Protein AF-D3DJU5-F1 (afdb_monomer_lite)

Sequence (213 aa):
MSQRVKVSITAVKDLEKLVEFLEKNGANIAEFFRAMNAGKPFVFHLDTSYYSQHKQELEKLCEYQEEKAEAQSSYGLTAIMLTDALIVLLISSYFVDGLELKNVLSDLFSSSALVWSLTAIAKILLSLLIYLGFFELLHTTPVGYLFGIRFWTEGNLKVLLAFMLLPIAGIILAGSPLGKPFKVFGIFLFIFFLVASLSGVLINHYRVRLEKV

Organism: Hydrogenobacter thermophilus (strain DSM 6534 / IAM 12695 / TK-6) (NCBI:txid608538)

Foldseek 3Di:
DWQKKKKWFQWFDADVVVLVVCVVQVHDVVQVVVCVVVSHTDIDIDTPVVCVVCVVVVVNGTDIDIDRPPPPQLVVQLVLLVVLLVVLLVVLLCVLVVVVQLVVVVVVDVDPQVSLVVSLVSSLVSSLVQQCCCCVPPQPTPSCVVQQKHKDWPADVVVVSVLSSLLSCLVSQLPHPPDDVSNVVSVVSNVVSSVCSNVCVCCPVRVTDIDRD

Radius of gyration: 23.51 Å; chains: 1; bounding box: 56×28×67 Å

Structure (mmCIF, N/CA/C/O backbone):
data_AF-D3DJU5-F1
#
_entry.id   AF-D3DJU5-F1
#
loop_
_atom_site.group_PDB
_atom_site.id
_atom_site.type_symbol
_atom_site.label_atom_id
_atom_site.label_alt_id
_atom_site.label_comp_id
_atom_site.label_asym_id
_atom_site.label_entity_id
_atom_site.label_seq_id
_atom_site.pdbx_PDB_ins_code
_atom_site.Cartn_x
_atom_site.Cartn_y
_atom_site.Cartn_z
_atom_site.occupancy
_atom_site.B_iso_or_equiv
_atom_site.auth_seq_id
_atom_site.auth_comp_id
_atom_site.auth_asym_id
_atom_site.auth_atom_id
_atom_site.pdbx_PDB_model_num
ATOM 1 N N . MET A 1 1 ? -6.718 14.773 17.420 1.00 36.69 1 MET A N 1
ATOM 2 C CA . MET A 1 1 ? -6.488 13.394 17.901 1.00 36.69 1 MET A CA 1
ATOM 3 C C . MET A 1 1 ? -7.808 12.884 18.429 1.00 36.69 1 MET A C 1
ATOM 5 O O . MET A 1 1 ? -8.372 13.560 19.275 1.00 36.69 1 MET A O 1
ATOM 9 N N . SER A 1 2 ? -8.312 11.757 17.940 1.00 40.66 2 SER A N 1
ATOM 10 C CA . SER A 1 2 ? -9.401 11.076 18.631 1.00 40.66 2 SER A CA 1
ATOM 11 C C . SER A 1 2 ? -9.115 9.585 18.633 1.00 40.66 2 SER A C 1
ATOM 13 O O . SER A 1 2 ? -9.328 8.896 17.639 1.00 40.66 2 SER A O 1
ATOM 15 N N . GLN A 1 3 ? -8.538 9.109 19.736 1.00 60.78 3 GLN A N 1
ATOM 16 C CA . GLN A 1 3 ? -8.679 7.702 20.098 1.00 60.78 3 GLN A CA 1
ATOM 17 C C . GLN A 1 3 ? -10.178 7.450 20.301 1.00 60.78 3 GLN A C 1
ATOM 19 O O . GLN A 1 3 ? -10.901 8.377 20.656 1.00 60.78 3 GLN A O 1
ATOM 24 N N . ARG A 1 4 ? -10.671 6.245 20.023 1.00 66.62 4 ARG A N 1
ATOM 25 C CA . ARG A 1 4 ? -12.070 5.887 20.279 1.00 66.62 4 ARG A CA 1
ATOM 26 C C . ARG A 1 4 ? -12.126 4.767 21.301 1.00 66.62 4 ARG A C 1
ATOM 28 O O . ARG A 1 4 ? -11.256 3.902 21.331 1.00 66.62 4 ARG A O 1
ATOM 35 N N . VAL A 1 5 ? -13.134 4.798 22.154 1.00 77.06 5 VAL A N 1
ATOM 36 C CA . VAL A 1 5 ? -13.424 3.752 23.130 1.00 77.06 5 VAL A CA 1
ATOM 37 C C . VAL A 1 5 ? -14.595 2.950 22.592 1.00 77.06 5 VAL A C 1
ATOM 39 O O . VAL A 1 5 ? -15.621 3.521 22.215 1.00 77.06 5 VAL A O 1
ATOM 42 N N . LYS A 1 6 ? -14.421 1.631 22.515 1.00 82.00 6 LYS A N 1
ATOM 43 C CA . LYS A 1 6 ? -15.500 0.705 22.201 1.00 82.00 6 LYS A CA 1
ATOM 44 C C . LYS A 1 6 ? -16.274 0.472 23.492 1.00 82.00 6 LYS A C 1
ATOM 46 O O . LYS A 1 6 ? -15.720 0.004 24.485 1.00 82.00 6 LYS A O 1
ATOM 51 N N . VAL A 1 7 ? -17.548 0.829 23.476 1.00 84.81 7 VAL A N 1
ATOM 52 C CA . VAL A 1 7 ? -18.456 0.657 24.606 1.00 84.81 7 VAL A CA 1
ATOM 53 C C . VAL A 1 7 ? -19.456 -0.427 24.239 1.00 84.81 7 VAL A C 1
ATOM 55 O O . VAL A 1 7 ? -20.166 -0.308 23.241 1.00 84.81 7 VAL A O 1
ATOM 58 N N . SER A 1 8 ? -19.502 -1.482 25.048 1.00 87.75 8 SER A N 1
ATOM 59 C CA . SER A 1 8 ? -20.460 -2.579 24.904 1.00 87.75 8 SER A CA 1
ATOM 60 C C . SER A 1 8 ? -21.478 -2.511 26.036 1.00 87.75 8 SER A C 1
ATOM 62 O O . SER A 1 8 ? -21.137 -2.795 27.180 1.00 87.75 8 SER A O 1
ATOM 64 N N . ILE A 1 9 ? -22.713 -2.115 25.735 1.00 88.44 9 ILE A N 1
ATOM 65 C CA . ILE A 1 9 ? -23.805 -2.008 26.709 1.00 88.44 9 ILE A CA 1
ATOM 66 C C . ILE A 1 9 ? -24.322 -3.406 27.034 1.00 88.44 9 ILE A C 1
ATOM 68 O O . ILE A 1 9 ? -24.746 -4.129 26.133 1.00 88.44 9 ILE A O 1
ATOM 72 N N . THR A 1 10 ? -24.306 -3.775 28.314 1.00 83.94 10 THR A N 1
ATOM 73 C CA . THR A 1 10 ? -24.757 -5.084 28.810 1.00 83.94 10 THR A CA 1
ATOM 74 C C . THR A 1 10 ? -26.117 -5.015 29.492 1.00 83.94 10 THR A C 1
ATOM 76 O O . THR A 1 10 ? -26.888 -5.966 29.400 1.00 83.94 10 THR A O 1
ATOM 79 N N . ALA A 1 11 ? -26.437 -3.897 30.145 1.00 86.44 11 ALA A N 1
ATOM 80 C CA . ALA A 1 11 ? -27.739 -3.682 30.765 1.00 86.44 11 ALA A CA 1
ATOM 81 C C . ALA A 1 11 ? -28.133 -2.204 30.729 1.00 86.44 11 ALA A C 1
ATOM 83 O O . ALA A 1 11 ? -27.289 -1.315 30.830 1.00 86.44 11 ALA A O 1
ATOM 84 N N . VAL A 1 12 ? -29.431 -1.936 30.610 1.00 87.88 12 VAL A N 1
ATOM 85 C CA . VAL A 1 12 ? -29.987 -0.578 30.560 1.00 87.88 12 VAL A CA 1
ATOM 86 C C . VAL A 1 12 ? -30.593 -0.240 31.916 1.00 87.88 12 VAL A C 1
ATOM 88 O O . VAL A 1 12 ? -31.372 -1.027 32.449 1.00 87.88 12 VAL A O 1
ATOM 91 N N . LYS A 1 13 ? -30.246 0.929 32.466 1.00 89.06 13 LYS A N 1
ATOM 92 C CA . LYS A 1 13 ? -30.824 1.452 33.714 1.00 89.06 13 LYS A CA 1
ATOM 93 C C . LYS A 1 13 ? -31.893 2.506 33.427 1.00 89.06 13 LYS A C 1
ATOM 95 O O . LYS A 1 13 ? -32.958 2.467 34.030 1.00 89.06 13 LYS A O 1
ATOM 100 N N . ASP A 1 14 ? -31.615 3.414 32.490 1.00 89.06 14 ASP A N 1
ATOM 101 C CA . ASP A 1 14 ? -32.525 4.483 32.058 1.00 89.06 14 ASP A CA 1
ATOM 102 C C . ASP A 1 14 ? -32.590 4.503 30.522 1.00 89.06 14 ASP A C 1
ATOM 104 O O . ASP A 1 14 ? -31.651 4.937 29.855 1.00 89.06 14 ASP A O 1
ATOM 108 N N . LEU A 1 15 ? -33.677 3.962 29.961 1.00 86.75 15 LEU A N 1
ATOM 109 C CA . LEU A 1 15 ? -33.818 3.739 28.519 1.00 86.75 15 LEU A CA 1
ATOM 110 C C . LEU A 1 15 ? -33.980 5.044 27.732 1.00 86.75 15 LEU A C 1
ATOM 112 O O . LEU A 1 15 ? -33.334 5.205 26.701 1.00 86.75 15 LEU A O 1
ATOM 116 N N . GLU A 1 16 ? -34.824 5.964 28.202 1.00 87.94 16 GLU A N 1
ATOM 117 C CA . GLU A 1 16 ? -35.148 7.199 27.474 1.00 87.94 16 GLU A CA 1
ATOM 118 C C . GLU A 1 16 ? -33.904 8.072 27.307 1.00 87.94 16 GLU A C 1
ATOM 120 O O . GLU A 1 16 ? -33.532 8.434 26.190 1.00 87.94 16 GLU A O 1
ATOM 125 N N . LYS A 1 17 ? -33.184 8.321 28.406 1.00 88.25 17 LYS A N 1
ATOM 126 C CA . LYS A 1 17 ? -31.964 9.136 28.364 1.00 88.25 17 LYS A CA 1
ATOM 127 C C . LYS A 1 17 ? -30.812 8.444 27.648 1.00 88.25 17 LYS A C 1
ATOM 129 O O . LYS A 1 17 ? -29.985 9.117 27.036 1.00 88.25 17 LYS A O 1
ATOM 134 N N . LEU A 1 18 ? -30.744 7.112 27.701 1.00 88.88 18 LEU A N 1
ATOM 135 C CA . LEU A 1 18 ? -29.743 6.364 26.949 1.00 88.88 18 LEU A CA 1
ATOM 136 C C . LEU A 1 18 ? -29.978 6.480 25.441 1.00 88.88 18 LEU A C 1
ATOM 138 O O . LEU A 1 18 ? -29.018 6.677 24.704 1.00 88.88 18 LEU A O 1
ATOM 142 N N . VAL A 1 19 ? -31.228 6.403 24.978 1.00 88.88 19 VA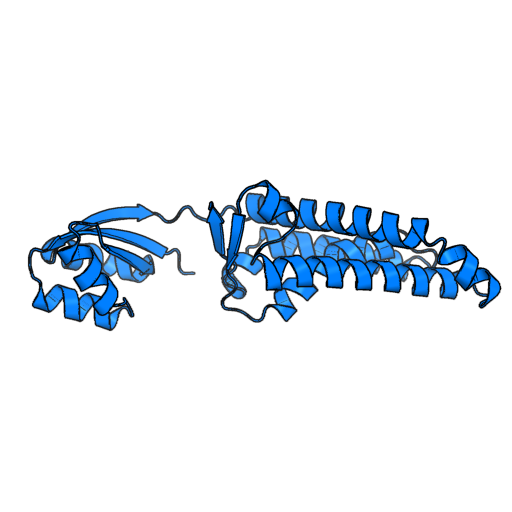L A N 1
ATOM 143 C CA . VAL A 1 19 ? -31.556 6.592 23.557 1.00 88.88 19 VAL A CA 1
ATOM 144 C C . VAL A 1 19 ? -31.193 8.006 23.107 1.00 88.88 19 VAL A C 1
ATOM 146 O O . VAL A 1 19 ? -30.506 8.146 22.098 1.00 88.88 19 VAL A O 1
ATOM 149 N N . GLU A 1 20 ? -31.531 9.038 23.887 1.00 88.12 20 GLU A N 1
ATOM 150 C CA . GLU A 1 20 ? -31.118 10.416 23.581 1.00 88.12 20 GLU A CA 1
ATOM 151 C C . GLU A 1 20 ? -29.591 10.571 23.508 1.00 88.12 20 GLU A C 1
ATOM 153 O O . GLU A 1 20 ? -29.063 11.251 22.623 1.00 88.12 20 GLU A O 1
ATOM 158 N N . PHE A 1 21 ? -28.865 9.943 24.437 1.00 87.25 21 PHE A N 1
ATOM 159 C CA . PHE A 1 21 ? -27.405 9.948 24.442 1.00 87.25 21 PHE A CA 1
ATOM 160 C C . PHE A 1 21 ? -26.835 9.245 23.201 1.00 87.25 21 PHE A C 1
ATOM 162 O O . PHE A 1 21 ? -25.908 9.755 22.569 1.00 87.25 21 PHE A O 1
ATOM 169 N N . LEU A 1 22 ? -27.391 8.092 22.826 1.00 86.62 22 LEU A N 1
ATOM 170 C CA . LEU A 1 22 ? -26.971 7.319 21.659 1.00 86.62 22 LEU A CA 1
ATOM 171 C C . LEU A 1 22 ? -27.256 8.066 20.345 1.00 86.62 22 LEU A C 1
ATOM 173 O O . LEU A 1 22 ? -26.381 8.110 19.479 1.00 86.62 22 LEU A O 1
ATOM 177 N N . GLU A 1 23 ? -28.416 8.715 20.215 1.00 83.94 23 GLU A N 1
ATOM 178 C CA . GLU A 1 23 ? -28.773 9.518 19.037 1.00 83.94 23 GLU A CA 1
ATOM 179 C C . GLU A 1 23 ? -27.834 10.710 18.857 1.00 83.94 23 GLU A C 1
ATOM 181 O O . GLU A 1 23 ? -27.306 10.925 17.763 1.00 83.94 23 GLU A O 1
ATOM 186 N N . LYS A 1 24 ? -27.552 11.448 19.940 1.00 82.81 24 LYS A N 1
ATOM 187 C CA . LYS A 1 24 ? -26.615 12.586 19.919 1.00 82.81 24 LYS A CA 1
ATOM 188 C C . LYS A 1 24 ? -25.209 12.188 19.471 1.00 82.81 24 LYS A C 1
ATOM 190 O O . LYS A 1 24 ? -24.498 13.010 18.900 1.00 82.81 24 LYS A O 1
ATOM 195 N N . ASN A 1 25 ? -24.822 10.937 19.710 1.00 77.56 25 ASN A N 1
ATOM 196 C CA . ASN A 1 25 ? -23.513 10.393 19.359 1.00 77.56 25 ASN A CA 1
ATOM 197 C C . ASN A 1 25 ? -23.510 9.594 18.043 1.00 77.56 25 ASN A C 1
ATOM 199 O O . ASN A 1 25 ? -22.520 8.934 17.727 1.00 77.56 25 ASN A O 1
ATOM 203 N N . GLY A 1 26 ? -24.590 9.664 17.257 1.00 72.94 26 GLY A N 1
ATOM 204 C CA . GLY A 1 26 ? -24.675 9.038 15.936 1.00 72.94 26 GLY A CA 1
ATOM 205 C C . GLY A 1 26 ? -24.711 7.508 15.966 1.00 72.94 26 GLY A C 1
ATOM 206 O O . GLY A 1 26 ? -24.353 6.870 14.975 1.00 72.94 26 GLY A O 1
ATOM 207 N N . ALA A 1 27 ? -25.106 6.905 17.090 1.00 81.19 27 ALA A N 1
ATOM 208 C CA . ALA A 1 27 ? -25.281 5.464 17.189 1.00 81.19 27 ALA A CA 1
ATOM 209 C C . ALA A 1 27 ? -26.588 5.018 16.509 1.00 81.19 27 ALA A C 1
ATOM 211 O O . ALA A 1 27 ? -27.592 5.729 16.502 1.00 81.19 27 ALA A O 1
ATOM 212 N N . ASN A 1 28 ? -26.589 3.812 15.937 1.00 82.12 28 ASN A N 1
ATOM 213 C CA . ASN A 1 28 ? -27.759 3.264 15.256 1.00 82.12 28 ASN A CA 1
ATOM 214 C C . ASN A 1 28 ? -28.790 2.731 16.266 1.00 82.12 28 ASN A C 1
ATOM 216 O O . ASN A 1 28 ? -28.662 1.620 16.782 1.00 82.12 28 ASN A O 1
ATOM 220 N N . ILE A 1 29 ? -29.843 3.508 16.517 1.00 87.44 29 ILE A N 1
ATOM 221 C CA . ILE A 1 29 ? -30.892 3.170 17.491 1.00 87.44 29 ILE A CA 1
ATOM 222 C C . ILE A 1 29 ? -31.680 1.916 17.104 1.00 87.44 29 ILE A C 1
ATOM 224 O O . ILE A 1 29 ? -32.028 1.104 17.963 1.00 87.44 29 ILE A O 1
ATOM 228 N N . ALA A 1 30 ? -31.928 1.706 15.809 1.00 82.62 30 ALA A N 1
ATOM 229 C CA . ALA A 1 30 ? -32.618 0.505 15.346 1.00 82.62 30 ALA A CA 1
ATOM 230 C C . ALA A 1 30 ? -31.801 -0.760 15.654 1.00 82.62 30 ALA A C 1
ATOM 232 O O . ALA A 1 30 ? -32.356 -1.804 15.999 1.00 82.62 30 ALA A O 1
ATOM 233 N N . GLU A 1 31 ? -30.477 -0.661 15.554 1.00 83.06 31 GLU A N 1
ATOM 234 C CA . GLU A 1 31 ? -29.554 -1.739 15.897 1.00 83.06 31 GLU A CA 1
ATOM 235 C C . GLU A 1 31 ? -29.456 -1.955 17.411 1.00 83.06 31 GLU A C 1
ATOM 237 O O . GLU A 1 31 ? -29.462 -3.103 17.853 1.00 83.06 31 GLU A O 1
ATOM 242 N N . PHE A 1 32 ? -29.487 -0.882 18.207 1.00 88.75 32 PHE A N 1
ATOM 243 C CA . PHE A 1 32 ? -29.583 -0.960 19.666 1.00 88.75 32 PHE A CA 1
ATOM 244 C C . PHE A 1 32 ? -30.813 -1.754 20.118 1.00 88.75 32 PHE A C 1
ATOM 246 O O . PHE A 1 32 ? -30.669 -2.754 20.823 1.00 88.75 32 PHE A O 1
ATOM 253 N N . PHE A 1 33 ? -32.015 -1.393 19.656 1.00 87.31 33 PHE A N 1
ATOM 254 C CA . PHE A 1 33 ? -33.231 -2.124 20.027 1.00 87.31 33 PHE A CA 1
ATOM 255 C C . PHE A 1 33 ? -33.206 -3.583 19.559 1.00 87.31 33 PHE A C 1
ATOM 257 O O . PHE A 1 33 ? -33.647 -4.474 20.287 1.00 87.31 33 PHE A O 1
ATOM 264 N N . ARG A 1 34 ? -32.653 -3.859 18.370 1.00 85.81 34 ARG A N 1
ATOM 265 C CA . ARG A 1 34 ? -32.469 -5.236 17.884 1.00 85.81 34 ARG A CA 1
ATOM 266 C C . ARG A 1 34 ? -31.524 -6.040 18.774 1.00 85.81 34 ARG A C 1
ATOM 268 O O . ARG A 1 34 ? -31.835 -7.189 19.077 1.00 85.81 34 ARG A O 1
ATOM 275 N N . ALA A 1 35 ? -30.399 -5.459 19.188 1.00 84.50 35 ALA A N 1
ATOM 276 C CA . ALA A 1 35 ? -29.426 -6.114 20.057 1.00 84.50 35 ALA A CA 1
ATOM 277 C C . ALA A 1 35 ? -30.028 -6.416 21.437 1.00 84.50 35 ALA A C 1
ATOM 279 O O . ALA A 1 35 ? -29.975 -7.563 21.883 1.00 84.50 35 ALA A O 1
ATOM 280 N N . MET A 1 36 ? -30.703 -5.433 22.040 1.00 85.19 36 MET A N 1
ATOM 281 C CA . MET A 1 36 ? -31.363 -5.584 23.340 1.00 85.19 36 MET A CA 1
ATOM 282 C C . MET A 1 36 ? -32.460 -6.656 23.315 1.00 85.19 36 MET A C 1
ATOM 284 O O . MET A 1 36 ? -32.484 -7.523 24.186 1.00 85.19 36 MET A O 1
ATOM 288 N N . ASN A 1 37 ? -33.317 -6.668 22.286 1.00 86.19 37 ASN A N 1
ATOM 289 C CA . ASN A 1 37 ? -34.359 -7.693 22.129 1.00 86.19 37 ASN A CA 1
ATOM 290 C C . ASN A 1 37 ? -33.783 -9.099 21.911 1.00 86.19 37 ASN A C 1
ATOM 292 O O . ASN A 1 37 ? -34.405 -10.090 22.284 1.00 86.19 37 ASN A O 1
ATOM 296 N N . ALA A 1 38 ? -32.598 -9.195 21.305 1.00 84.56 38 ALA A N 1
ATOM 297 C CA . ALA A 1 38 ? -31.893 -10.454 21.099 1.00 84.56 38 ALA A CA 1
ATOM 298 C C . ALA A 1 38 ? -31.067 -10.902 22.321 1.00 84.56 38 ALA A C 1
ATOM 300 O O . ALA A 1 38 ? -30.383 -11.923 22.234 1.00 84.56 38 ALA A O 1
ATOM 301 N N . GLY A 1 39 ? -31.078 -10.143 23.426 1.00 80.75 39 GLY A N 1
ATOM 302 C CA . GLY A 1 39 ? -30.245 -10.403 24.605 1.00 80.75 39 GLY A CA 1
ATOM 303 C C . GLY A 1 39 ? -28.742 -10.292 24.326 1.00 80.75 39 GLY A C 1
ATOM 304 O O . GLY A 1 39 ? -27.937 -10.904 25.024 1.00 80.75 39 GLY A O 1
ATOM 305 N N . LYS A 1 40 ? -28.356 -9.562 23.273 1.00 84.12 40 LYS A N 1
ATOM 306 C CA . LYS A 1 40 ? -26.961 -9.350 22.878 1.00 84.12 40 LYS A CA 1
ATOM 307 C C . LYS A 1 40 ? -26.496 -7.966 23.328 1.00 84.12 40 LYS A C 1
ATOM 309 O O . LYS A 1 40 ? -27.284 -7.022 23.274 1.00 84.12 40 LYS A O 1
ATOM 314 N N . PRO A 1 41 ? -25.218 -7.814 23.713 1.00 85.00 41 PRO A N 1
ATOM 315 C CA . PRO A 1 41 ? -24.680 -6.504 24.027 1.00 85.00 41 PRO A CA 1
ATOM 316 C C . PRO A 1 41 ? -24.682 -5.615 22.782 1.00 85.00 41 PRO A C 1
ATOM 318 O O . PRO A 1 41 ? -24.303 -6.050 21.691 1.00 85.00 41 PRO A O 1
ATOM 321 N N . PHE A 1 42 ? -25.099 -4.364 22.949 1.00 87.56 42 PHE A N 1
ATOM 322 C CA . PHE A 1 42 ? -25.010 -3.362 21.892 1.00 87.56 42 PHE A CA 1
ATOM 323 C C . PHE A 1 42 ? -23.639 -2.693 21.929 1.00 87.56 42 PHE A C 1
ATOM 325 O O . PHE A 1 42 ? -23.202 -2.237 22.983 1.00 87.56 42 PHE A O 1
ATOM 332 N N . VAL A 1 43 ? -22.969 -2.615 20.782 1.00 83.38 43 VAL A N 1
ATOM 333 C CA . VAL A 1 43 ? -21.605 -2.090 20.677 1.00 83.38 43 VAL A CA 1
ATOM 334 C C . VAL A 1 43 ? -21.614 -0.791 19.886 1.00 83.38 43 VAL A C 1
ATOM 336 O O . VAL A 1 43 ? -22.113 -0.743 18.765 1.00 83.38 43 VAL A O 1
ATOM 339 N N . PHE A 1 44 ? -21.000 0.251 20.438 1.00 83.62 44 PHE A N 1
ATOM 340 C CA . PHE A 1 44 ? -20.810 1.526 19.753 1.00 83.62 44 PHE A CA 1
ATOM 341 C C . PHE A 1 44 ? -19.457 2.150 20.109 1.00 83.62 44 PHE A C 1
ATOM 343 O O . PHE A 1 44 ? -18.761 1.702 21.022 1.00 83.62 44 PHE A O 1
ATOM 350 N N . HIS A 1 45 ? -19.049 3.162 19.343 1.00 80.31 45 HIS A N 1
ATOM 351 C CA . HIS A 1 45 ? -17.733 3.785 19.471 1.00 80.31 45 HIS A CA 1
ATOM 352 C C . HIS A 1 45 ? -17.882 5.258 19.836 1.00 80.31 45 HIS A C 1
ATOM 354 O O . HIS A 1 45 ? -18.543 6.004 19.119 1.00 80.31 45 HIS A O 1
ATOM 360 N N . LEU A 1 46 ? -17.219 5.678 20.912 1.00 80.00 46 LEU A N 1
ATOM 361 C CA . LEU A 1 46 ? -17.160 7.074 21.343 1.00 80.00 46 LEU A CA 1
ATOM 362 C C . LEU A 1 46 ? -15.746 7.619 21.193 1.00 80.00 46 LEU A C 1
ATOM 364 O O . LEU A 1 46 ? -14.776 6.916 21.457 1.00 80.00 46 LEU A O 1
ATOM 368 N N . ASP A 1 47 ? -15.619 8.886 20.819 1.00 75.88 47 ASP A N 1
ATOM 369 C CA . ASP A 1 47 ? -14.341 9.597 20.875 1.00 75.88 47 ASP A CA 1
ATOM 370 C C . ASP A 1 47 ? -13.830 9.665 22.327 1.00 75.88 47 ASP A C 1
ATOM 372 O O . ASP A 1 47 ? -14.592 9.940 23.247 1.00 75.88 47 ASP A O 1
ATOM 376 N N . THR A 1 48 ? -12.540 9.409 22.564 1.00 76.75 48 THR A N 1
ATOM 377 C CA . THR A 1 48 ? -11.952 9.257 23.908 1.00 76.75 48 THR A CA 1
ATOM 378 C C . THR A 1 48 ? -12.094 10.524 24.740 1.00 76.75 48 THR A C 1
ATOM 380 O O . THR A 1 48 ? -12.375 10.426 25.928 1.00 76.75 48 THR A O 1
ATOM 383 N N . SER A 1 49 ? -11.957 11.708 24.137 1.00 76.94 49 SER A N 1
ATOM 384 C CA . SER A 1 49 ? -12.179 12.981 24.836 1.00 76.94 49 SER A CA 1
ATOM 385 C C . SER A 1 49 ? -13.624 13.121 25.313 1.00 76.94 49 SER A C 1
ATOM 387 O O . SER A 1 49 ? -13.861 13.498 26.459 1.00 76.94 49 SER A O 1
ATOM 389 N N . TYR A 1 50 ? -14.579 12.766 24.454 1.00 79.62 50 TYR A N 1
ATOM 390 C CA . TYR A 1 50 ? -16.002 12.816 24.765 1.00 79.62 50 TYR A CA 1
ATOM 391 C C . TYR A 1 50 ? -16.385 11.757 25.804 1.00 79.62 50 TYR A C 1
ATOM 393 O O . TYR A 1 50 ? -17.056 12.067 26.788 1.00 79.62 50 TYR A O 1
ATOM 401 N N . TYR A 1 51 ? -15.881 10.533 25.638 1.00 82.56 51 TYR A N 1
ATOM 402 C CA . TYR A 1 51 ? -16.042 9.440 26.586 1.00 82.56 51 TYR A CA 1
ATOM 403 C C . TYR A 1 51 ? -15.514 9.816 27.972 1.00 82.56 51 TYR A C 1
ATOM 405 O O . TYR A 1 51 ? -16.231 9.672 28.953 1.00 82.56 51 TYR A O 1
ATOM 413 N N . SER A 1 52 ? -14.300 10.365 28.073 1.00 81.12 52 SER A N 1
ATOM 414 C CA . SER A 1 52 ? -13.736 10.783 29.361 1.00 81.12 52 SER A CA 1
ATOM 415 C C . SER A 1 52 ? -14.566 11.863 30.059 1.00 81.12 52 SER A C 1
ATOM 417 O O . SER A 1 52 ? -14.628 11.865 31.284 1.00 81.12 52 SER A O 1
ATOM 419 N N . GLN A 1 53 ? -15.220 12.752 29.305 1.00 83.44 53 GLN A N 1
ATOM 420 C CA . GLN A 1 53 ? -16.095 13.789 29.861 1.00 83.44 53 GLN A CA 1
ATOM 421 C C . GLN A 1 53 ? -17.454 13.241 30.321 1.00 83.44 53 GLN A C 1
ATOM 423 O O . GLN A 1 53 ? -17.968 13.684 31.343 1.00 83.44 53 GLN A O 1
ATOM 428 N N . HIS A 1 54 ? -18.012 12.261 29.605 1.00 85.12 54 HIS A N 1
ATOM 429 C CA . HIS A 1 54 ? -19.377 11.765 29.829 1.00 85.12 54 HIS A CA 1
ATOM 430 C C . HIS A 1 54 ? -19.423 10.361 30.454 1.00 85.12 54 HIS A C 1
ATOM 432 O O . HIS A 1 54 ? -20.499 9.789 30.611 1.00 85.12 54 HIS A O 1
ATOM 438 N N . LYS A 1 55 ? -18.278 9.798 30.869 1.00 84.69 55 LYS A N 1
ATOM 439 C CA . LYS A 1 55 ? -18.183 8.459 31.479 1.00 84.69 55 LYS A CA 1
ATOM 440 C C . LYS A 1 55 ? -19.134 8.293 32.667 1.00 84.69 55 LYS A C 1
ATOM 442 O O . LYS A 1 55 ? -19.867 7.313 32.741 1.00 84.69 55 LYS A O 1
ATOM 447 N N . GLN A 1 56 ? -19.158 9.278 33.564 1.00 85.56 56 GLN A N 1
ATOM 448 C CA . GLN A 1 56 ? -20.025 9.254 34.748 1.00 85.56 56 GLN A CA 1
ATOM 449 C C . GLN A 1 56 ? -21.513 9.357 34.405 1.00 85.56 56 GLN A C 1
ATOM 451 O O . GLN A 1 56 ? -22.354 8.859 35.150 1.00 85.56 56 GLN A O 1
ATOM 456 N N . GLU A 1 57 ? -21.858 10.037 33.313 1.00 86.06 57 GLU A N 1
ATOM 457 C CA . GLU A 1 57 ? -23.233 10.079 32.823 1.00 86.06 57 GLU A CA 1
ATOM 458 C C . GLU A 1 57 ? -23.621 8.705 32.276 1.00 86.06 57 GLU A C 1
ATOM 460 O O . GLU A 1 57 ? -24.624 8.136 32.697 1.00 86.06 57 GLU A O 1
ATOM 465 N N . LEU A 1 58 ? -22.760 8.104 31.455 1.00 85.38 58 LEU A N 1
ATOM 466 C CA . LEU A 1 58 ? -22.975 6.782 30.876 1.00 85.38 58 LEU A CA 1
ATOM 467 C C . LEU A 1 58 ? -23.125 5.671 31.935 1.00 85.38 58 LEU A C 1
ATOM 469 O O . LEU A 1 58 ? -23.989 4.808 31.800 1.00 85.38 58 LEU A O 1
ATOM 473 N N . GLU A 1 59 ? -22.358 5.722 33.031 1.00 87.75 59 GLU A N 1
ATOM 474 C CA . GLU A 1 59 ? -22.469 4.792 34.176 1.00 87.75 59 GLU A CA 1
ATOM 475 C C . GLU A 1 59 ? -23.825 4.863 34.899 1.00 87.75 59 GLU A C 1
ATOM 477 O O . GLU A 1 59 ? -24.287 3.868 35.478 1.00 87.75 59 GLU A O 1
ATOM 482 N N . LYS A 1 60 ? -24.481 6.031 34.866 1.00 88.56 60 LYS A N 1
ATOM 483 C CA . LYS A 1 60 ? -25.829 6.219 35.422 1.00 88.56 60 LYS A CA 1
ATOM 484 C C . LYS A 1 60 ? -26.904 5.661 34.494 1.00 88.56 60 LYS A C 1
ATOM 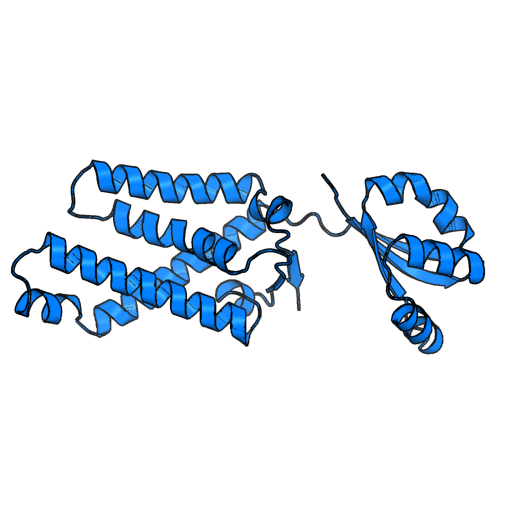486 O O . LYS A 1 60 ? -27.927 5.193 34.984 1.00 88.56 60 LYS A O 1
ATOM 491 N N . LEU A 1 61 ? -26.666 5.691 33.184 1.00 88.94 61 LEU A N 1
ATOM 492 C CA . LEU A 1 61 ? -27.631 5.283 32.161 1.00 88.94 61 LEU A CA 1
ATOM 493 C C . LEU A 1 61 ? -27.609 3.775 31.880 1.00 88.94 61 LEU A C 1
ATOM 495 O O . LEU A 1 61 ? -28.653 3.184 31.593 1.00 88.94 61 LEU A O 1
ATOM 499 N N . CYS A 1 62 ? -26.444 3.133 31.982 1.00 89.19 62 CYS A N 1
ATOM 500 C CA . CYS A 1 62 ? -26.282 1.720 31.650 1.00 89.19 62 CYS A CA 1
ATOM 501 C C . CYS A 1 62 ? -25.146 1.029 32.416 1.00 89.19 62 CYS A C 1
ATOM 503 O O . CYS A 1 62 ? -24.266 1.668 32.993 1.00 89.19 62 CYS A O 1
ATOM 505 N N . GLU A 1 63 ? -25.164 -0.302 32.401 1.00 87.06 63 GLU A N 1
ATOM 506 C CA . GLU A 1 63 ? -23.981 -1.129 32.632 1.00 87.06 63 GLU A CA 1
ATOM 507 C C . GLU A 1 63 ? -23.315 -1.418 31.291 1.00 87.06 63 GLU A C 1
ATOM 509 O O . GLU A 1 63 ? -23.989 -1.731 30.303 1.00 87.06 63 GLU A O 1
ATOM 514 N N . TYR A 1 64 ? -21.994 -1.292 31.252 1.00 87.81 64 TYR A N 1
ATOM 515 C CA . TYR A 1 64 ? -21.232 -1.460 30.029 1.00 87.81 64 TYR A CA 1
ATOM 516 C C . TYR A 1 64 ? -19.835 -2.013 30.308 1.00 87.81 64 TYR A C 1
ATOM 518 O O . TYR A 1 64 ? -19.295 -1.880 31.406 1.00 87.81 64 TYR A O 1
ATOM 526 N N . GLN A 1 65 ? -19.238 -2.606 29.278 1.00 82.44 65 GLN A N 1
ATOM 527 C CA . GLN A 1 65 ? -17.820 -2.939 29.227 1.00 82.44 65 GLN A CA 1
ATOM 528 C C . GLN A 1 65 ? -17.104 -1.951 28.306 1.00 82.44 65 GLN A C 1
ATOM 530 O O . GLN A 1 65 ? -17.517 -1.743 27.161 1.00 82.44 65 GLN A O 1
ATOM 535 N N . GLU A 1 66 ? -16.041 -1.327 28.820 1.00 80.62 66 GLU A N 1
ATOM 536 C CA . GLU A 1 66 ? -15.126 -0.513 28.022 1.00 80.62 66 GLU A CA 1
ATOM 537 C C . GLU A 1 66 ? -13.991 -1.393 27.492 1.00 80.62 66 GLU A C 1
ATOM 539 O O . GLU A 1 66 ? -13.199 -1.947 28.251 1.00 80.62 66 GLU A O 1
ATOM 544 N N . GLU A 1 67 ? -13.881 -1.492 26.173 1.00 68.56 67 GLU A N 1
ATOM 545 C CA . GLU A 1 67 ? -12.647 -1.909 25.524 1.00 68.56 67 GLU A CA 1
ATOM 546 C C . GLU A 1 67 ? -12.013 -0.639 24.964 1.00 68.56 67 GLU A C 1
ATOM 548 O O . GLU A 1 67 ? -12.578 0.043 24.102 1.00 68.56 67 GLU A O 1
ATOM 553 N N . LYS A 1 68 ? -10.822 -0.281 25.457 1.00 54.88 68 LYS A N 1
ATOM 554 C CA . LYS A 1 68 ? -9.996 0.674 24.715 1.00 54.88 68 LYS A CA 1
ATOM 555 C C . LYS A 1 68 ? -9.798 0.045 23.344 1.00 54.88 68 LYS A C 1
ATOM 557 O O . LYS A 1 68 ? -9.226 -1.041 23.281 1.00 54.88 68 LYS A O 1
ATOM 562 N N . ALA A 1 69 ? -10.301 0.683 22.282 1.00 52.09 69 ALA A N 1
ATOM 563 C CA . ALA A 1 69 ? -9.987 0.219 20.941 1.00 52.09 69 ALA A CA 1
ATOM 564 C C . ALA A 1 69 ? -8.463 0.146 20.882 1.00 52.09 69 ALA A C 1
ATOM 566 O O . ALA A 1 69 ? -7.800 1.136 21.217 1.00 52.09 69 ALA A O 1
ATOM 567 N N . GLU A 1 70 ? -7.917 -1.039 20.595 1.00 49.94 70 GLU A N 1
ATOM 568 C CA . GLU A 1 70 ? -6.473 -1.216 20.532 1.00 49.94 70 GLU A CA 1
ATOM 569 C C . GLU A 1 70 ? -5.935 -0.117 19.624 1.00 49.94 70 GLU A C 1
ATOM 571 O O . GLU A 1 70 ? -6.363 0.022 18.475 1.00 49.94 70 GLU A O 1
ATOM 576 N N . ALA A 1 71 ? -5.068 0.737 20.173 1.00 51.06 71 ALA A N 1
ATOM 577 C CA . ALA A 1 71 ? -4.421 1.758 19.378 1.00 51.06 71 ALA A CA 1
ATOM 578 C C . ALA A 1 71 ? -3.714 1.017 18.245 1.00 51.06 71 ALA A C 1
ATOM 580 O O . ALA A 1 71 ? -2.767 0.272 18.502 1.00 51.06 71 ALA A O 1
ATOM 581 N N . GLN A 1 72 ? -4.213 1.158 17.013 1.00 61.34 72 GLN A N 1
ATOM 582 C CA . GLN A 1 72 ? -3.612 0.471 15.881 1.00 61.34 72 GLN A CA 1
ATOM 583 C C . GLN A 1 72 ? -2.146 0.869 15.822 1.00 61.34 72 GLN A C 1
ATOM 585 O O . GLN A 1 72 ? -1.812 2.044 15.655 1.00 61.34 72 GLN A O 1
ATOM 590 N N . SER A 1 73 ? -1.271 -0.118 15.998 1.00 70.19 73 SER A N 1
ATOM 591 C CA . SER A 1 73 ? 0.164 0.106 15.950 1.00 70.19 73 SER A CA 1
ATOM 592 C C . SER A 1 73 ? 0.527 0.621 14.560 1.00 70.19 73 SER A C 1
ATOM 594 O O . SER A 1 73 ? 0.402 -0.109 13.572 1.00 70.19 73 SER A O 1
ATOM 596 N N . SER A 1 74 ? 0.991 1.872 14.474 1.00 73.75 74 SER A N 1
ATOM 597 C CA . SER A 1 74 ? 1.488 2.448 13.219 1.00 73.75 74 SER A CA 1
ATOM 598 C C . SER A 1 74 ? 2.626 1.608 12.641 1.00 73.75 74 SER A C 1
ATOM 600 O O . SER A 1 74 ? 2.719 1.457 11.425 1.00 73.75 74 SER A O 1
ATOM 602 N N . TYR A 1 75 ? 3.428 0.973 13.500 1.00 80.50 75 TYR A N 1
ATOM 603 C CA . TYR A 1 75 ? 4.460 0.015 13.107 1.00 80.50 75 TYR A CA 1
ATOM 604 C C . TYR A 1 75 ? 3.874 -1.244 12.465 1.00 80.50 75 TYR A C 1
ATOM 606 O O . TYR A 1 75 ? 4.361 -1.669 11.421 1.00 80.50 75 TYR A O 1
ATOM 614 N N . GLY A 1 76 ? 2.817 -1.817 13.051 1.00 80.38 76 GLY A N 1
ATOM 615 C CA . GLY A 1 76 ? 2.150 -3.005 12.510 1.00 80.38 76 GLY A CA 1
ATOM 616 C C . GLY A 1 76 ? 1.518 -2.740 11.143 1.00 80.38 76 GLY A C 1
ATOM 617 O O . GLY A 1 76 ? 1.740 -3.497 10.202 1.00 80.38 76 GLY A O 1
ATOM 618 N N . LEU A 1 77 ? 0.810 -1.616 11.003 1.00 80.50 77 LEU A N 1
ATOM 619 C CA . LEU A 1 77 ? 0.237 -1.194 9.722 1.00 80.50 77 LEU A CA 1
ATOM 620 C C . LEU A 1 77 ? 1.329 -0.912 8.679 1.00 80.50 77 LEU A C 1
ATOM 622 O O . LEU A 1 77 ? 1.218 -1.368 7.545 1.00 80.50 77 LEU A O 1
ATOM 626 N N . THR A 1 78 ? 2.407 -0.224 9.068 1.00 87.62 78 THR A N 1
ATOM 627 C CA . THR A 1 78 ? 3.549 0.027 8.173 1.00 87.62 78 THR A CA 1
ATOM 628 C C . THR A 1 78 ? 4.183 -1.281 7.706 1.00 87.62 78 THR A C 1
ATOM 630 O O . THR A 1 78 ? 4.477 -1.417 6.522 1.00 87.62 78 THR A O 1
ATOM 633 N N . ALA A 1 79 ? 4.370 -2.252 8.605 1.00 87.81 79 ALA A N 1
ATOM 634 C CA . ALA A 1 79 ? 4.915 -3.560 8.257 1.00 87.81 79 ALA A CA 1
ATOM 635 C C . ALA A 1 79 ? 4.021 -4.282 7.241 1.00 87.81 79 ALA A C 1
ATOM 637 O O . ALA A 1 79 ? 4.523 -4.707 6.206 1.00 87.81 79 ALA A O 1
ATOM 638 N N . ILE A 1 80 ? 2.705 -4.335 7.482 1.00 87.56 80 ILE A N 1
ATOM 639 C CA . ILE A 1 80 ? 1.736 -4.940 6.554 1.00 87.56 80 ILE A CA 1
ATOM 640 C C . ILE A 1 80 ? 1.813 -4.273 5.180 1.00 87.56 80 ILE A C 1
ATOM 642 O O . ILE A 1 80 ? 2.006 -4.960 4.181 1.00 87.56 80 ILE A O 1
ATOM 646 N N . MET A 1 81 ? 1.727 -2.942 5.127 1.00 89.62 81 MET A N 1
ATOM 647 C CA . MET A 1 81 ? 1.736 -2.204 3.862 1.00 89.62 81 MET A CA 1
ATOM 648 C C . MET A 1 81 ? 3.061 -2.339 3.104 1.00 89.62 81 MET A C 1
ATOM 650 O O . MET A 1 81 ? 3.074 -2.386 1.874 1.00 89.62 81 MET A O 1
ATOM 654 N N . LEU A 1 82 ? 4.188 -2.411 3.817 1.00 92.44 82 LEU A N 1
ATOM 655 C CA . LEU A 1 82 ? 5.492 -2.624 3.200 1.00 92.44 82 LEU A CA 1
ATOM 656 C C . LEU A 1 82 ? 5.612 -4.044 2.640 1.00 92.44 82 LEU A C 1
ATOM 658 O O . LEU A 1 82 ? 6.067 -4.220 1.510 1.00 92.44 82 LEU A O 1
ATOM 662 N N . THR A 1 83 ? 5.186 -5.053 3.403 1.00 93.44 83 THR A N 1
ATOM 663 C CA . THR A 1 83 ? 5.144 -6.441 2.930 1.00 93.44 83 THR A CA 1
ATOM 664 C C . THR A 1 83 ? 4.216 -6.571 1.723 1.00 93.44 83 THR A C 1
ATOM 666 O O . THR A 1 83 ? 4.588 -7.230 0.755 1.00 93.44 83 THR A O 1
ATOM 669 N N . ASP A 1 84 ? 3.071 -5.886 1.726 1.00 93.06 84 ASP A N 1
ATOM 670 C CA . ASP A 1 84 ? 2.164 -5.810 0.579 1.00 93.06 84 ASP A CA 1
ATOM 671 C C . ASP A 1 84 ? 2.862 -5.249 -0.649 1.00 93.06 84 ASP A C 1
ATOM 673 O O . ASP A 1 84 ? 2.865 -5.882 -1.701 1.00 93.06 84 ASP A O 1
ATOM 677 N N . ALA A 1 85 ? 3.509 -4.089 -0.513 1.00 95.06 85 ALA A N 1
ATOM 678 C CA . ALA A 1 85 ? 4.210 -3.456 -1.619 1.00 95.06 85 ALA A CA 1
ATOM 679 C C . ALA A 1 85 ? 5.283 -4.371 -2.219 1.00 95.06 85 ALA A C 1
ATOM 681 O O . ALA A 1 85 ? 5.413 -4.438 -3.442 1.00 95.06 85 ALA A O 1
ATOM 682 N N . LEU A 1 86 ? 6.018 -5.104 -1.379 1.00 95.31 86 LEU A N 1
ATOM 683 C CA . LEU A 1 86 ? 7.020 -6.070 -1.826 1.00 95.31 86 LEU A CA 1
ATOM 684 C C . LEU A 1 86 ? 6.386 -7.260 -2.552 1.00 95.31 86 LEU A C 1
ATOM 686 O O . LEU A 1 86 ? 6.836 -7.604 -3.642 1.00 95.31 86 LEU A O 1
ATOM 690 N N . ILE A 1 87 ? 5.335 -7.864 -1.994 1.00 95.69 87 ILE A N 1
ATOM 691 C CA . ILE A 1 87 ? 4.640 -8.995 -2.624 1.00 95.69 87 ILE A CA 1
ATOM 692 C C . ILE A 1 87 ? 4.027 -8.572 -3.958 1.00 95.69 87 ILE A C 1
ATOM 694 O O . ILE A 1 87 ? 4.222 -9.247 -4.966 1.00 95.69 87 ILE A O 1
ATOM 698 N N . VAL A 1 88 ? 3.342 -7.431 -3.996 1.00 96.62 88 VAL A N 1
ATOM 699 C CA . VAL A 1 88 ? 2.723 -6.916 -5.219 1.00 96.62 88 VAL A CA 1
ATOM 700 C C . VAL A 1 88 ? 3.779 -6.576 -6.269 1.00 96.62 88 VAL A C 1
ATOM 702 O O . VAL A 1 88 ? 3.579 -6.903 -7.435 1.00 96.62 88 VAL A O 1
ATOM 705 N N . LEU A 1 89 ? 4.918 -5.989 -5.885 1.00 96.94 89 LEU A N 1
ATOM 706 C CA . LEU A 1 89 ? 6.035 -5.746 -6.804 1.00 96.94 89 LEU A CA 1
ATOM 707 C C . LEU A 1 89 ? 6.633 -7.050 -7.354 1.00 96.94 89 LEU A C 1
ATOM 709 O O . LEU A 1 89 ? 6.989 -7.108 -8.532 1.00 96.94 89 LEU A O 1
ATOM 713 N N . LEU A 1 90 ? 6.765 -8.087 -6.523 1.00 96.56 90 LEU A N 1
ATOM 714 C CA . LEU A 1 90 ? 7.267 -9.394 -6.953 1.00 96.56 90 LEU A CA 1
ATOM 715 C C . LEU A 1 90 ? 6.310 -10.049 -7.947 1.00 96.56 90 LEU A C 1
ATOM 717 O O . LEU A 1 90 ? 6.750 -10.492 -9.005 1.00 96.56 90 LEU A O 1
ATOM 721 N N . ILE A 1 91 ? 5.011 -10.055 -7.642 1.00 96.19 91 ILE A N 1
ATOM 722 C CA . ILE A 1 91 ? 3.979 -10.590 -8.533 1.00 96.19 91 ILE A CA 1
ATOM 723 C C . ILE A 1 91 ? 3.972 -9.805 -9.846 1.00 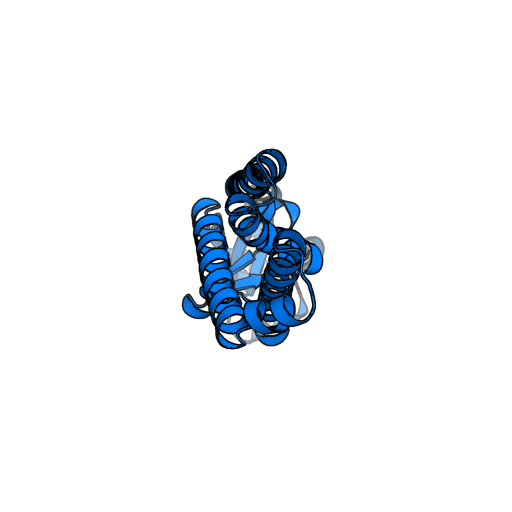96.19 91 ILE A C 1
ATOM 725 O O . ILE A 1 91 ? 4.035 -10.405 -10.918 1.00 96.19 91 ILE A O 1
ATOM 729 N N . SER A 1 92 ? 3.949 -8.470 -9.792 1.00 97.00 92 SER A N 1
ATOM 730 C CA . SER A 1 92 ? 3.898 -7.661 -11.009 1.00 97.00 92 SER A CA 1
ATOM 731 C C . SER A 1 92 ? 5.160 -7.801 -11.857 1.00 97.00 92 SER A C 1
ATOM 733 O O . SER A 1 92 ? 5.070 -7.864 -13.082 1.00 97.00 92 SER A O 1
ATOM 735 N N . SER A 1 93 ? 6.329 -7.935 -11.225 1.00 95.69 93 SER A N 1
ATOM 736 C CA . SER A 1 93 ? 7.578 -8.240 -11.926 1.00 95.69 93 SER A CA 1
ATOM 737 C C . SER A 1 93 ? 7.533 -9.616 -12.575 1.00 95.69 93 SER A C 1
ATOM 739 O O . SER A 1 93 ? 7.823 -9.711 -13.760 1.00 95.69 93 SER A O 1
ATOM 741 N N . TYR A 1 94 ? 7.102 -10.649 -11.848 1.00 96.50 94 TYR A N 1
ATOM 742 C CA . TYR A 1 94 ? 6.991 -12.010 -12.371 1.00 96.50 94 TYR A CA 1
ATOM 743 C C . TYR A 1 94 ? 6.112 -12.077 -13.624 1.00 96.50 94 TYR A C 1
ATOM 745 O O . TYR A 1 94 ? 6.513 -12.666 -14.622 1.00 96.50 94 TYR A O 1
ATOM 753 N N . PHE A 1 95 ? 4.949 -11.424 -13.611 1.00 96.00 95 PHE A N 1
ATOM 754 C CA . PHE A 1 95 ? 4.067 -11.375 -14.778 1.00 96.00 95 PHE A CA 1
ATOM 755 C C . PHE A 1 95 ? 4.679 -10.606 -15.951 1.00 96.00 95 PHE A C 1
ATOM 757 O O . PHE A 1 95 ? 4.659 -11.094 -17.076 1.00 96.00 95 PHE A O 1
ATOM 764 N N . VAL A 1 96 ? 5.224 -9.410 -15.713 1.00 95.38 96 VAL A N 1
ATOM 765 C CA . VAL A 1 96 ? 5.803 -8.589 -16.790 1.00 95.38 96 VAL A CA 1
ATOM 766 C C . VAL A 1 96 ? 7.028 -9.261 -17.409 1.00 95.38 96 VAL A C 1
ATOM 768 O O . VAL A 1 96 ? 7.190 -9.245 -18.629 1.00 95.38 96 VAL A O 1
ATOM 771 N N . ASP A 1 97 ? 7.875 -9.861 -16.576 1.00 92.62 97 ASP A N 1
ATOM 772 C CA . ASP A 1 97 ? 9.081 -10.549 -17.020 1.00 92.62 97 ASP A CA 1
ATOM 773 C C . ASP A 1 97 ? 8.720 -11.889 -17.696 1.00 92.62 97 ASP A C 1
ATOM 775 O O . ASP A 1 97 ? 9.320 -12.235 -18.709 1.00 92.62 97 ASP A O 1
ATOM 779 N N . GLY A 1 98 ? 7.686 -12.593 -17.215 1.00 92.94 98 GLY A N 1
ATOM 780 C CA . GLY A 1 98 ? 7.159 -13.822 -17.823 1.00 92.94 98 GLY A CA 1
ATOM 781 C C . GLY A 1 98 ? 6.454 -13.617 -19.169 1.00 92.94 98 GLY A C 1
ATOM 782 O O . GLY A 1 98 ? 6.431 -14.528 -19.988 1.00 92.94 98 GLY A O 1
ATOM 783 N N . LEU A 1 99 ? 5.928 -12.417 -19.434 1.00 93.06 99 LEU A N 1
ATOM 784 C CA . LEU A 1 99 ? 5.441 -12.014 -20.761 1.00 93.06 99 LEU A CA 1
ATOM 785 C C . LEU A 1 99 ? 6.575 -11.637 -21.725 1.00 93.06 99 LEU A C 1
ATOM 787 O O . LEU A 1 99 ? 6.302 -11.234 -22.854 1.00 93.06 99 LEU A O 1
ATOM 791 N N . GLU A 1 100 ? 7.830 -11.685 -21.267 1.00 93.81 100 GLU A N 1
ATOM 792 C CA . GLU A 1 100 ? 9.003 -11.222 -22.005 1.00 93.81 100 GLU A CA 1
ATOM 793 C C . GLU A 1 100 ? 8.828 -9.807 -22.578 1.00 93.81 100 GLU A C 1
ATOM 795 O O . GLU A 1 100 ? 9.360 -9.468 -23.637 1.00 93.81 100 GLU A O 1
ATOM 800 N N . LEU A 1 101 ? 8.096 -8.941 -21.863 1.00 92.50 101 LEU A N 1
ATOM 801 C CA . LEU A 1 101 ? 7.693 -7.630 -22.376 1.00 92.50 101 LEU A CA 1
ATOM 802 C C . LEU A 1 101 ? 8.901 -6.788 -22.806 1.00 92.50 101 LEU A C 1
ATOM 804 O O . LEU A 1 101 ? 8.838 -6.045 -23.780 1.00 92.50 101 LEU A O 1
ATOM 808 N N . LYS A 1 102 ? 10.029 -6.938 -22.107 1.00 92.31 102 LYS A N 1
ATOM 809 C CA . LYS A 1 102 ? 11.289 -6.287 -22.466 1.00 92.31 102 LYS A CA 1
ATOM 810 C C . LYS A 1 102 ? 11.767 -6.682 -23.867 1.00 92.31 102 LYS A C 1
ATOM 812 O O . LYS A 1 102 ? 12.233 -5.802 -24.584 1.00 92.31 102 LYS A O 1
ATOM 817 N N . ASN A 1 103 ? 11.675 -7.957 -24.245 1.00 93.25 103 ASN A N 1
ATOM 818 C CA . ASN A 1 103 ? 12.102 -8.445 -25.558 1.00 93.25 103 ASN A CA 1
ATOM 819 C C . ASN A 1 103 ? 11.197 -7.851 -26.640 1.00 93.25 103 ASN A C 1
ATOM 821 O O . ASN A 1 103 ? 11.685 -7.146 -27.518 1.00 93.25 103 ASN A O 1
ATOM 825 N N . VAL A 1 104 ? 9.878 -7.982 -26.462 1.00 94.19 104 VAL A N 1
ATOM 826 C CA . VAL A 1 104 ? 8.863 -7.408 -27.363 1.00 94.19 104 VAL A CA 1
ATOM 827 C C . VAL A 1 104 ? 9.069 -5.905 -27.572 1.00 94.19 104 VAL A C 1
ATOM 829 O O . VAL A 1 104 ? 9.025 -5.404 -28.691 1.00 94.19 104 VAL A O 1
ATOM 832 N N . LEU A 1 105 ? 9.317 -5.156 -26.495 1.00 94.69 105 LEU A N 1
ATOM 833 C CA . LEU A 1 105 ? 9.555 -3.718 -26.582 1.00 94.69 105 LEU A CA 1
ATOM 834 C C . LEU A 1 105 ? 10.913 -3.379 -27.204 1.00 94.69 105 LEU A C 1
ATOM 836 O O . LEU A 1 105 ? 11.020 -2.340 -27.848 1.00 94.69 105 LEU A O 1
ATOM 840 N N . SER A 1 106 ? 11.935 -4.215 -27.017 1.00 94.38 106 SER A N 1
ATOM 841 C CA . SER A 1 106 ? 13.261 -4.003 -27.616 1.00 94.38 106 SER A CA 1
ATOM 842 C C . SER A 1 106 ? 13.242 -4.194 -29.131 1.00 94.38 106 SER A C 1
ATOM 844 O O . SER A 1 106 ? 13.976 -3.500 -29.831 1.00 94.38 106 SER A O 1
ATOM 846 N N . ASP A 1 107 ? 12.366 -5.061 -29.640 1.00 94.25 107 ASP A N 1
ATOM 847 C CA . ASP A 1 107 ? 12.152 -5.232 -31.081 1.00 94.25 107 ASP A CA 1
ATOM 848 C C . ASP A 1 107 ? 11.459 -4.008 -31.710 1.00 94.25 107 ASP A C 1
ATOM 850 O O . ASP A 1 107 ? 11.691 -3.681 -32.873 1.00 94.25 107 ASP A O 1
ATOM 854 N N . LEU A 1 108 ? 10.629 -3.299 -30.934 1.00 94.69 108 LEU A N 1
ATOM 855 C CA . LEU A 1 108 ? 9.891 -2.110 -31.378 1.00 94.69 108 LEU A CA 1
ATOM 856 C C . LEU A 1 108 ? 10.653 -0.796 -31.158 1.00 94.69 108 LEU A C 1
ATOM 858 O O . LEU A 1 108 ? 10.454 0.170 -31.896 1.00 94.69 108 LEU A O 1
ATOM 862 N N . PHE A 1 109 ? 11.505 -0.733 -30.135 1.00 94.69 109 PHE A N 1
ATOM 863 C CA . PHE A 1 109 ? 12.174 0.490 -29.709 1.00 94.69 109 PHE A CA 1
ATOM 864 C C . PHE A 1 109 ? 13.669 0.271 -29.493 1.00 94.69 109 PHE A C 1
ATOM 866 O O . PHE A 1 109 ? 14.098 -0.501 -28.642 1.00 94.69 109 PHE A O 1
ATOM 873 N N . SER A 1 110 ? 14.483 1.080 -30.170 1.00 90.19 110 SER A N 1
ATOM 874 C CA . SER A 1 110 ? 15.948 1.030 -30.060 1.00 90.19 110 SER A CA 1
ATOM 875 C C . SER A 1 110 ? 16.487 1.647 -28.759 1.00 90.19 110 SER A C 1
ATOM 877 O O . SER A 1 110 ? 17.646 1.449 -28.399 1.00 90.19 110 SER A O 1
ATOM 879 N N . SER A 1 111 ? 15.671 2.440 -28.055 1.00 93.94 111 SER A N 1
ATOM 880 C CA . SER A 1 111 ? 16.080 3.142 -26.834 1.00 93.94 111 SER A CA 1
ATOM 881 C C . SER A 1 111 ? 15.888 2.263 -25.602 1.00 93.94 111 SER A C 1
ATOM 883 O O . SER A 1 111 ? 14.766 2.058 -25.137 1.00 93.94 111 SER A O 1
ATOM 885 N N . SER A 1 112 ? 16.995 1.817 -25.007 1.00 91.12 112 SER A N 1
ATOM 886 C CA . SER A 1 112 ? 16.989 1.029 -23.766 1.00 91.12 112 SER A CA 1
ATOM 887 C C . SER A 1 112 ? 16.322 1.760 -22.595 1.00 91.12 112 SER A C 1
ATOM 889 O O . SER A 1 112 ? 15.650 1.138 -21.773 1.00 91.12 112 SER A O 1
ATOM 891 N N . ALA A 1 113 ? 16.451 3.088 -22.540 1.00 92.88 113 ALA A N 1
ATOM 892 C CA . ALA A 1 113 ? 15.782 3.933 -21.555 1.00 92.88 113 ALA A CA 1
ATOM 893 C C . ALA A 1 113 ? 14.254 3.917 -21.723 1.00 92.88 113 ALA A C 1
ATOM 895 O O . ALA A 1 113 ? 13.517 3.858 -20.735 1.00 92.88 113 ALA A O 1
ATOM 896 N N . LEU A 1 114 ? 13.774 3.937 -22.969 1.00 93.94 114 LEU A N 1
ATOM 897 C CA . LEU A 1 114 ? 12.347 3.908 -23.282 1.00 93.94 114 LEU A CA 1
ATOM 898 C C . LEU A 1 114 ? 11.749 2.522 -23.019 1.00 93.94 114 LEU A C 1
ATOM 900 O O . LEU A 1 114 ? 10.721 2.427 -22.351 1.00 93.94 114 LEU A O 1
ATOM 904 N N . VAL A 1 115 ? 12.442 1.456 -23.433 1.00 95.88 115 VAL A N 1
ATOM 905 C CA . VAL A 1 115 ? 12.074 0.064 -23.122 1.00 95.88 115 VAL A CA 1
ATOM 906 C C . VAL A 1 115 ? 11.965 -0.141 -21.612 1.00 95.88 115 VAL A C 1
ATOM 908 O O . VAL A 1 115 ? 10.965 -0.673 -21.126 1.00 95.88 115 VAL A O 1
ATOM 911 N N . TRP A 1 116 ? 12.957 0.328 -20.847 1.00 95.06 116 TRP A N 1
ATOM 912 C CA . TRP A 1 116 ? 12.926 0.243 -19.388 1.00 95.06 116 TRP A CA 1
ATOM 913 C C . TRP A 1 116 ? 11.740 1.012 -18.797 1.00 95.06 116 TRP A C 1
ATOM 915 O O . TRP A 1 116 ? 11.038 0.477 -17.942 1.00 95.06 116 TRP A O 1
ATOM 925 N N . SER A 1 117 ? 11.480 2.231 -19.277 1.00 95.19 117 SER A N 1
ATOM 926 C CA . SER A 1 117 ? 10.386 3.074 -18.776 1.00 95.19 117 SER A CA 1
ATOM 927 C C . SER A 1 117 ? 9.015 2.448 -19.028 1.00 95.19 117 SER A C 1
ATOM 929 O O . SER A 1 117 ? 8.187 2.405 -18.123 1.00 95.19 117 SER A O 1
ATOM 931 N N . LEU A 1 118 ? 8.782 1.896 -20.221 1.00 96.25 118 LEU A N 1
ATOM 932 C CA . LEU A 1 118 ? 7.538 1.194 -20.548 1.00 96.25 118 LEU A CA 1
ATOM 933 C C . LEU A 1 118 ? 7.376 -0.089 -19.725 1.00 96.25 118 LEU A C 1
ATOM 935 O O . LEU A 1 118 ? 6.294 -0.354 -19.207 1.00 96.25 118 LEU A O 1
ATOM 939 N N . THR A 1 119 ? 8.462 -0.841 -19.526 1.00 96.25 119 THR A N 1
ATOM 940 C CA . THR A 1 119 ? 8.463 -2.032 -18.660 1.00 96.25 119 THR A CA 1
ATOM 941 C C . THR A 1 119 ? 8.141 -1.656 -17.207 1.00 96.25 119 THR A C 1
ATOM 943 O O . THR A 1 119 ? 7.340 -2.317 -16.550 1.00 96.25 119 THR A O 1
ATOM 946 N N . ALA A 1 120 ? 8.720 -0.565 -16.702 1.00 96.38 120 ALA A N 1
ATOM 947 C CA . ALA A 1 120 ? 8.446 -0.033 -15.370 1.00 96.38 120 ALA A CA 1
ATOM 948 C C . ALA A 1 120 ? 6.984 0.421 -15.217 1.00 96.38 120 ALA A C 1
ATOM 950 O O . ALA A 1 120 ? 6.341 0.086 -14.222 1.00 96.38 120 ALA A O 1
ATOM 951 N N . ILE A 1 121 ? 6.440 1.128 -16.213 1.00 96.50 121 ILE A N 1
ATOM 952 C CA . ILE A 1 121 ? 5.030 1.539 -16.240 1.00 96.50 121 ILE A CA 1
ATOM 953 C C . ILE A 1 121 ? 4.115 0.313 -16.222 1.00 96.50 121 ILE A C 1
ATOM 955 O O . ILE A 1 121 ? 3.158 0.298 -15.453 1.00 96.50 121 ILE A O 1
ATOM 959 N N . ALA A 1 122 ? 4.423 -0.732 -16.996 1.00 97.06 122 ALA A N 1
ATOM 960 C CA . ALA A 1 122 ? 3.647 -1.970 -16.995 1.00 97.06 122 ALA A CA 1
ATOM 961 C C . ALA A 1 122 ? 3.632 -2.641 -15.611 1.00 97.06 122 ALA A C 1
ATOM 963 O O . ALA A 1 122 ? 2.569 -3.051 -15.144 1.00 97.06 122 ALA A O 1
ATOM 964 N N . LYS A 1 123 ? 4.778 -2.680 -14.912 1.00 97.44 123 LYS A N 1
ATOM 965 C CA . LYS A 1 123 ? 4.863 -3.201 -13.535 1.00 97.44 123 LYS A CA 1
ATOM 966 C C . LYS A 1 123 ? 3.989 -2.393 -12.574 1.00 97.44 123 LYS A C 1
ATOM 968 O O . LYS A 1 123 ? 3.224 -2.980 -11.817 1.00 97.44 123 LYS A O 1
ATOM 973 N N . ILE A 1 124 ? 4.042 -1.060 -12.638 1.00 97.19 124 ILE A N 1
ATOM 974 C CA . ILE A 1 124 ? 3.215 -0.178 -11.795 1.00 97.19 124 ILE A CA 1
ATOM 975 C C . ILE A 1 124 ? 1.722 -0.340 -12.109 1.00 97.19 124 ILE A C 1
ATOM 977 O O . ILE A 1 124 ? 0.911 -0.415 -11.186 1.00 97.19 124 ILE A O 1
ATOM 981 N N . LEU A 1 125 ? 1.351 -0.423 -13.390 1.00 96.81 125 LEU A N 1
ATOM 982 C CA . LEU A 1 125 ? -0.034 -0.612 -13.817 1.00 96.81 125 LEU A CA 1
ATOM 983 C C . LEU A 1 125 ? -0.586 -1.946 -13.310 1.00 96.81 125 LEU A C 1
ATOM 985 O O . LEU A 1 125 ? -1.687 -1.991 -12.769 1.00 96.81 125 LEU A O 1
ATOM 989 N N . LEU A 1 126 ? 0.190 -3.021 -13.427 1.00 97.06 126 LEU A N 1
ATOM 990 C CA . LEU A 1 126 ? -0.216 -4.325 -12.924 1.00 97.06 126 LEU A CA 1
ATOM 991 C C . LEU A 1 126 ? -0.318 -4.334 -11.391 1.00 97.06 126 LEU A C 1
ATOM 993 O O . LEU A 1 126 ? -1.278 -4.875 -10.852 1.00 97.06 126 LEU A O 1
AT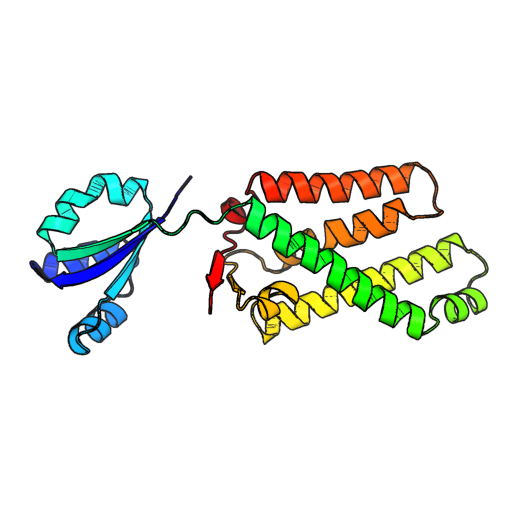OM 997 N N . SER A 1 127 ? 0.601 -3.665 -10.687 1.00 97.44 127 SER A N 1
ATOM 998 C CA . SER A 1 127 ? 0.493 -3.460 -9.237 1.00 97.44 127 SER A CA 1
ATOM 999 C C . SER A 1 127 ? -0.793 -2.721 -8.845 1.00 97.44 127 SER A C 1
ATOM 1001 O O . SER A 1 127 ? -1.450 -3.104 -7.878 1.00 97.44 127 SER A O 1
ATOM 1003 N N . LEU A 1 128 ? -1.184 -1.689 -9.603 1.00 95.88 128 LEU A N 1
ATOM 1004 C CA . LEU A 1 128 ? -2.447 -0.973 -9.396 1.00 95.88 128 LEU A CA 1
ATOM 1005 C C . LEU A 1 128 ? -3.653 -1.900 -9.593 1.00 95.88 128 LEU A C 1
ATOM 1007 O O . LEU A 1 128 ? -4.556 -1.886 -8.762 1.00 95.88 128 LEU A O 1
ATOM 1011 N N . LEU A 1 129 ? -3.662 -2.710 -10.656 1.00 95.62 129 LEU A N 1
ATOM 1012 C CA . LEU A 1 129 ? -4.747 -3.658 -10.931 1.00 95.62 129 LEU A CA 1
ATOM 1013 C C . LEU A 1 129 ? -4.884 -4.715 -9.831 1.00 95.62 129 LEU A C 1
ATOM 1015 O O . LEU A 1 129 ? -6.002 -5.023 -9.425 1.00 95.62 129 LEU A O 1
ATOM 1019 N N . ILE A 1 130 ? -3.763 -5.228 -9.311 1.00 95.31 130 ILE A N 1
ATOM 1020 C CA . ILE A 1 130 ? -3.767 -6.169 -8.183 1.00 95.31 130 ILE A CA 1
ATOM 1021 C C . ILE A 1 130 ? -4.408 -5.512 -6.960 1.00 95.31 130 ILE A C 1
ATOM 1023 O O . ILE A 1 130 ? -5.337 -6.075 -6.384 1.00 95.31 130 ILE A O 1
ATOM 1027 N N . TYR A 1 131 ? -3.963 -4.311 -6.579 1.00 93.88 131 TYR A N 1
ATOM 1028 C CA . TYR A 1 131 ? -4.561 -3.626 -5.437 1.00 93.88 131 TYR A CA 1
ATOM 1029 C C . TYR A 1 131 ? -6.044 -3.323 -5.653 1.00 93.88 131 TYR A C 1
ATOM 1031 O O . TYR A 1 131 ? -6.835 -3.586 -4.753 1.00 93.88 131 TYR A O 1
ATOM 1039 N N . LEU A 1 132 ? -6.439 -2.823 -6.828 1.00 92.25 132 LEU A N 1
ATOM 1040 C CA . LEU A 1 132 ? -7.847 -2.580 -7.151 1.00 92.25 132 LEU A CA 1
ATOM 1041 C C . LEU A 1 132 ? -8.684 -3.848 -6.977 1.00 92.25 132 LEU A C 1
ATOM 1043 O O . LEU A 1 132 ? -9.684 -3.808 -6.269 1.00 92.25 132 LEU A O 1
ATOM 1047 N N . GLY A 1 133 ? -8.238 -4.981 -7.527 1.00 91.50 133 GLY A N 1
ATOM 1048 C CA . GLY A 1 133 ? -8.942 -6.255 -7.382 1.00 91.50 133 GLY A CA 1
ATOM 1049 C C . GLY A 1 133 ? -9.135 -6.662 -5.919 1.00 91.50 133 GLY A C 1
ATOM 1050 O O . GLY A 1 133 ? -10.238 -7.031 -5.523 1.00 91.50 133 GLY A O 1
ATOM 1051 N N . PHE A 1 134 ? -8.099 -6.539 -5.088 1.00 91.75 134 PHE A N 1
ATOM 1052 C CA . PHE A 1 134 ? -8.196 -6.866 -3.662 1.00 91.75 134 PHE A CA 1
ATOM 1053 C C . PHE A 1 134 ? -9.092 -5.890 -2.880 1.00 91.75 134 PHE A C 1
ATOM 1055 O O . PHE A 1 134 ? -9.902 -6.325 -2.058 1.00 91.75 134 PHE A O 1
ATOM 1062 N N . PHE A 1 135 ? -9.011 -4.587 -3.149 1.00 87.88 135 PHE A N 1
ATOM 1063 C CA . PHE A 1 135 ? -9.818 -3.593 -2.441 1.00 87.88 135 PHE A CA 1
ATOM 1064 C C . PHE A 1 135 ? -11.293 -3.607 -2.862 1.00 87.88 135 PHE A C 1
ATOM 1066 O O . PHE A 1 135 ? -12.167 -3.484 -2.001 1.00 87.88 135 PHE A O 1
ATOM 1073 N N . GLU A 1 136 ? -11.583 -3.758 -4.155 1.00 85.44 136 GLU A N 1
ATOM 1074 C CA . GLU A 1 136 ? -12.953 -3.746 -4.681 1.00 85.44 136 GLU A CA 1
ATOM 1075 C C . GLU A 1 136 ? -13.701 -5.048 -4.380 1.00 85.44 136 GLU A C 1
ATOM 1077 O O . GLU A 1 136 ? -14.889 -4.998 -4.069 1.00 85.44 136 GLU A O 1
ATOM 1082 N N . LEU A 1 137 ? -13.023 -6.202 -4.429 1.00 85.19 137 LEU A N 1
ATOM 1083 C CA . LEU A 1 137 ? -13.673 -7.507 -4.250 1.00 85.19 137 LEU A CA 1
ATOM 1084 C C . LEU A 1 137 ? -13.628 -8.018 -2.808 1.00 85.19 137 LEU A C 1
ATOM 1086 O O . LEU A 1 137 ? -14.562 -8.684 -2.366 1.00 85.19 137 LEU A O 1
ATOM 1090 N N . LEU A 1 138 ? -12.536 -7.753 -2.086 1.00 83.38 138 LEU A N 1
ATOM 1091 C CA . LEU A 1 138 ? -12.269 -8.360 -0.776 1.00 83.38 138 LEU A CA 1
ATOM 1092 C C . LEU A 1 138 ? -12.140 -7.329 0.354 1.00 83.38 138 LEU A C 1
ATOM 1094 O O . LEU A 1 138 ? -11.995 -7.718 1.515 1.00 83.38 138 LEU A O 1
ATOM 1098 N N . HIS A 1 139 ? -12.193 -6.030 0.034 1.00 82.56 139 HIS A N 1
ATOM 1099 C CA . HIS A 1 139 ? -12.002 -4.925 0.983 1.00 82.56 139 HIS A CA 1
ATOM 1100 C C . HIS A 1 139 ? -10.725 -5.076 1.825 1.00 82.56 139 HIS A C 1
ATOM 1102 O O . HIS A 1 139 ? -10.688 -4.799 3.028 1.00 82.56 139 HIS A O 1
ATOM 1108 N N . THR A 1 140 ? -9.663 -5.566 1.188 1.00 85.88 140 THR A N 1
ATOM 1109 C CA . THR A 1 140 ? -8.368 -5.799 1.825 1.00 85.88 140 THR A CA 1
ATOM 1110 C C . THR A 1 140 ? -7.224 -5.656 0.815 1.00 85.88 140 THR A C 1
ATOM 1112 O O . THR A 1 140 ? -7.430 -5.198 -0.304 1.00 85.88 140 THR A O 1
ATOM 1115 N N . THR A 1 141 ? -6.014 -6.014 1.223 1.00 89.25 141 THR A N 1
ATOM 1116 C CA . THR A 1 141 ? -4.796 -6.129 0.421 1.00 89.25 141 THR A CA 1
ATOM 1117 C C . THR A 1 141 ? -4.339 -7.596 0.380 1.00 89.25 141 THR A C 1
ATOM 1119 O O . THR A 1 141 ? -4.871 -8.413 1.135 1.00 89.25 141 THR A O 1
ATOM 1122 N N . PRO A 1 142 ? -3.364 -7.982 -0.462 1.00 90.38 142 PRO A N 1
ATOM 1123 C CA . PRO A 1 142 ? -2.847 -9.355 -0.481 1.00 90.38 142 PRO A CA 1
ATOM 1124 C C . PRO A 1 142 ? -2.381 -9.883 0.884 1.00 90.38 142 PRO A C 1
ATOM 1126 O O . PRO A 1 142 ? -2.796 -10.958 1.312 1.00 90.38 142 PRO A O 1
ATOM 1129 N N . VAL A 1 143 ? -1.554 -9.125 1.599 1.00 90.00 143 VAL A N 1
ATOM 1130 C CA . VAL A 1 143 ? -1.079 -9.456 2.948 1.00 90.00 143 VAL A CA 1
ATOM 1131 C C . VAL A 1 143 ? -2.216 -9.351 3.947 1.00 90.00 143 VAL A C 1
ATOM 1133 O O . VAL A 1 143 ? -2.363 -10.234 4.788 1.00 90.00 143 VAL A O 1
ATOM 1136 N N . GLY A 1 144 ? -3.053 -8.317 3.840 1.00 85.19 144 GLY A N 1
ATOM 1137 C CA . GLY A 1 144 ? -4.232 -8.178 4.686 1.00 85.19 144 GLY A CA 1
ATOM 1138 C C . GLY A 1 144 ? -5.110 -9.427 4.632 1.00 85.19 144 GLY A C 1
ATOM 1139 O O . GLY A 1 144 ? -5.448 -9.981 5.672 1.00 85.19 144 GLY A O 1
ATOM 1140 N N . TYR A 1 145 ? -5.374 -9.949 3.435 1.00 86.69 145 TYR A N 1
ATOM 1141 C CA . TYR A 1 145 ? -6.130 -11.180 3.231 1.00 86.69 145 TYR A CA 1
ATOM 1142 C C . TYR A 1 145 ? -5.491 -12.388 3.932 1.00 86.69 145 TYR A C 1
ATOM 1144 O O . TYR A 1 145 ? -6.189 -13.127 4.624 1.00 86.69 145 TYR A O 1
ATOM 1152 N N . LEU A 1 146 ? -4.167 -12.560 3.822 1.00 86.62 146 LEU A N 1
ATOM 1153 C CA . LEU A 1 146 ? -3.442 -13.659 4.477 1.00 86.62 146 LEU A CA 1
ATOM 1154 C C . LEU A 1 146 ? -3.544 -13.619 6.006 1.00 86.62 146 LEU A C 1
ATOM 1156 O O . LEU A 1 146 ? -3.569 -14.667 6.647 1.00 86.62 146 LEU A O 1
ATOM 1160 N N . PHE A 1 147 ? -3.614 -12.422 6.589 1.00 80.19 147 PHE A N 1
ATOM 1161 C CA . PHE A 1 147 ? -3.716 -12.233 8.037 1.00 80.19 147 PHE A CA 1
ATOM 1162 C C . PHE A 1 147 ? -5.154 -12.023 8.534 1.00 80.19 147 PHE A C 1
ATOM 1164 O O . PHE A 1 147 ? -5.348 -11.747 9.719 1.00 80.19 147 PHE A O 1
ATOM 1171 N N . GLY A 1 148 ? -6.158 -12.157 7.660 1.00 77.31 148 GLY A N 1
ATOM 1172 C CA . GLY A 1 148 ? -7.560 -11.923 8.010 1.00 77.31 148 GLY A CA 1
ATOM 1173 C C . GLY A 1 148 ? -7.833 -10.474 8.415 1.00 77.31 148 GLY A C 1
ATOM 1174 O O . GLY A 1 148 ? -8.620 -10.220 9.314 1.00 77.31 148 GLY A O 1
ATOM 1175 N N . ILE A 1 149 ? -7.149 -9.516 7.800 1.00 77.06 149 ILE A N 1
ATOM 1176 C CA . ILE A 1 149 ? -7.257 -8.092 8.098 1.00 77.06 149 ILE A CA 1
ATOM 1177 C C . ILE A 1 149 ? -8.063 -7.419 6.994 1.00 77.06 149 ILE A C 1
ATOM 1179 O O . ILE A 1 149 ? -7.734 -7.558 5.819 1.00 77.06 149 ILE A O 1
ATOM 1183 N N . ARG A 1 150 ? -9.093 -6.653 7.347 1.00 74.81 150 ARG A N 1
ATOM 1184 C CA . ARG A 1 150 ? -9.822 -5.788 6.407 1.00 74.81 150 ARG A CA 1
ATOM 1185 C C . ARG A 1 150 ? -9.391 -4.343 6.547 1.00 74.81 150 ARG A C 1
ATOM 1187 O O . ARG A 1 150 ? -9.113 -3.885 7.651 1.00 74.81 150 ARG A O 1
ATOM 1194 N N . PHE A 1 151 ? -9.370 -3.642 5.420 1.00 71.31 151 PHE A N 1
ATOM 1195 C CA . PHE A 1 151 ? -9.057 -2.223 5.350 1.00 71.31 151 PHE A CA 1
ATOM 1196 C C . PHE A 1 151 ? -10.345 -1.446 5.110 1.00 71.31 151 PHE A C 1
ATOM 1198 O O . PHE A 1 151 ? -10.854 -1.394 3.991 1.00 71.31 151 PHE A O 1
ATOM 1205 N N . TRP A 1 152 ? -10.854 -0.803 6.155 1.00 63.47 152 TRP A N 1
ATOM 1206 C CA . TRP A 1 152 ? -11.939 0.160 6.008 1.00 63.47 152 TRP A CA 1
ATOM 1207 C C . TRP A 1 152 ? -11.362 1.551 5.806 1.00 63.47 152 TRP A C 1
ATOM 1209 O O . TRP A 1 152 ? -10.607 2.052 6.637 1.00 63.47 152 TRP A O 1
ATOM 1219 N N . THR A 1 153 ? -11.727 2.175 4.691 1.00 64.19 153 THR A N 1
ATOM 1220 C CA . THR A 1 153 ? -11.363 3.551 4.359 1.00 64.19 153 THR A CA 1
ATOM 1221 C C . THR A 1 153 ? -12.651 4.352 4.232 1.00 64.19 153 THR A C 1
ATOM 1223 O O . THR A 1 153 ? -13.388 4.190 3.266 1.00 64.19 153 THR A O 1
ATOM 1226 N N . GLU A 1 154 ? -12.914 5.238 5.195 1.00 59.31 154 GLU A N 1
ATOM 1227 C CA . GLU A 1 154 ? -13.930 6.294 5.031 1.00 59.31 154 GLU A CA 1
ATOM 1228 C C . GLU A 1 1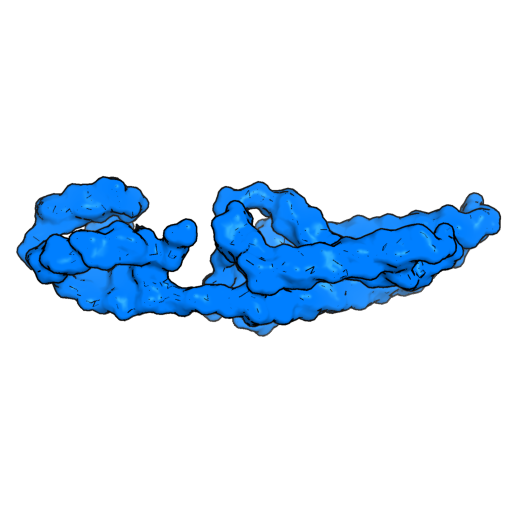54 ? -13.461 7.391 4.058 1.00 59.31 154 GLU A C 1
ATOM 1230 O O . GLU A 1 154 ? -14.245 8.236 3.632 1.00 59.31 154 GLU A O 1
ATOM 1235 N N . GLY A 1 155 ? -12.164 7.400 3.732 1.00 61.47 155 GLY A N 1
ATOM 1236 C CA . GLY A 1 155 ? -11.552 8.307 2.774 1.00 61.47 155 GLY A CA 1
ATOM 1237 C C . GLY A 1 155 ? -11.666 7.843 1.319 1.00 61.47 155 GLY A C 1
ATOM 1238 O O . GLY A 1 155 ? -12.269 6.828 0.977 1.00 61.47 155 GLY A O 1
ATOM 1239 N N . ASN A 1 156 ? -11.046 8.615 0.427 1.00 71.12 156 ASN A N 1
ATOM 1240 C CA . ASN A 1 156 ? -10.998 8.299 -0.995 1.00 71.12 156 ASN A CA 1
ATOM 1241 C C . ASN A 1 156 ? -10.017 7.141 -1.248 1.00 71.12 156 ASN A C 1
ATOM 1243 O O . ASN A 1 156 ? -8.801 7.345 -1.196 1.00 71.12 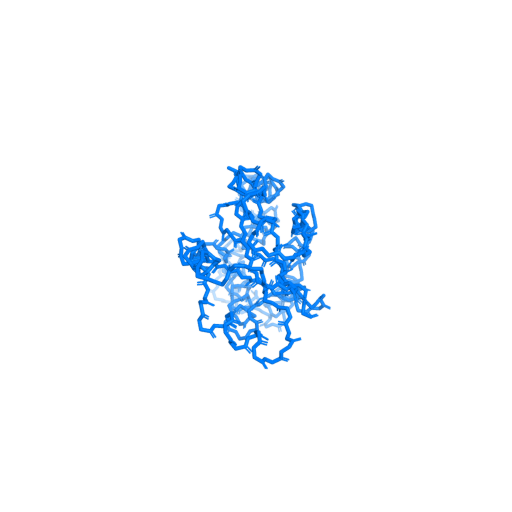156 ASN A O 1
ATOM 1247 N N . LEU A 1 157 ? -10.545 5.955 -1.577 1.00 77.19 157 LEU A N 1
ATOM 1248 C CA . LEU A 1 157 ? -9.780 4.748 -1.925 1.00 77.19 157 LEU A CA 1
ATOM 1249 C C . LEU A 1 157 ? -8.643 5.033 -2.921 1.00 77.19 157 LEU A C 1
ATOM 1251 O O . LEU A 1 157 ? -7.551 4.484 -2.794 1.00 77.19 157 LEU A O 1
ATOM 1255 N N . LYS A 1 158 ? -8.855 5.953 -3.872 1.00 83.00 158 LYS A N 1
ATOM 1256 C CA . LYS A 1 158 ? -7.843 6.338 -4.868 1.00 83.00 158 LYS A CA 1
ATOM 1257 C C . LYS A 1 158 ? -6.576 6.909 -4.230 1.00 83.00 158 LYS A C 1
ATOM 1259 O O . LYS A 1 158 ? -5.484 6.683 -4.742 1.00 83.00 158 LYS A O 1
ATOM 1264 N N . VAL A 1 159 ? -6.706 7.633 -3.119 1.00 81.69 159 VAL A N 1
ATOM 1265 C CA . VAL A 1 159 ? -5.559 8.218 -2.414 1.00 81.69 159 VAL A CA 1
ATOM 1266 C C . VAL A 1 159 ? -4.782 7.143 -1.661 1.00 81.69 159 VAL A C 1
ATOM 1268 O O . VAL A 1 159 ? -3.555 7.131 -1.726 1.00 81.69 159 VAL A O 1
ATOM 1271 N N . LEU A 1 160 ? -5.481 6.204 -1.015 1.00 83.19 160 LEU A N 1
ATOM 1272 C CA . LEU A 1 160 ? -4.846 5.052 -0.374 1.00 83.19 160 LEU A CA 1
ATOM 1273 C C . LEU A 1 160 ? -4.066 4.217 -1.398 1.00 83.19 160 LEU A C 1
ATOM 1275 O O . LEU A 1 160 ? -2.907 3.891 -1.166 1.00 83.19 160 LEU A O 1
ATOM 1279 N N . LEU A 1 161 ? -4.669 3.938 -2.556 1.00 88.62 161 LEU A N 1
ATOM 1280 C CA . LEU A 1 161 ? -4.019 3.223 -3.656 1.00 88.62 161 LEU A CA 1
ATOM 1281 C C . LEU A 1 161 ? -2.774 3.957 -4.160 1.00 88.62 161 LEU A C 1
ATOM 1283 O O . LEU A 1 161 ? -1.711 3.351 -4.273 1.00 88.62 161 LEU A O 1
ATOM 1287 N N . ALA A 1 162 ? -2.876 5.264 -4.418 1.00 89.31 162 ALA A N 1
ATOM 1288 C CA . ALA A 1 162 ? -1.730 6.069 -4.833 1.00 89.31 162 ALA A CA 1
ATOM 1289 C C . ALA A 1 162 ? -0.594 6.001 -3.802 1.00 89.31 162 ALA A C 1
ATOM 1291 O O . ALA A 1 162 ? 0.571 5.864 -4.170 1.00 89.31 162 ALA A O 1
ATOM 1292 N N . PHE A 1 163 ? -0.939 6.026 -2.515 1.00 89.56 163 PHE A N 1
ATOM 1293 C CA . PHE A 1 163 ? 0.023 5.911 -1.431 1.00 89.56 163 PHE A CA 1
ATOM 1294 C C . PHE A 1 163 ? 0.682 4.520 -1.371 1.00 89.56 163 PHE A C 1
ATOM 1296 O O . PHE A 1 163 ? 1.900 4.433 -1.235 1.00 89.56 163 PHE A O 1
ATOM 1303 N N . MET A 1 164 ? -0.082 3.438 -1.559 1.00 90.44 164 MET A N 1
ATOM 1304 C CA . MET A 1 164 ? 0.425 2.054 -1.618 1.00 90.44 164 MET A CA 1
ATOM 1305 C C . MET A 1 164 ? 1.337 1.789 -2.828 1.00 90.44 164 MET A C 1
ATOM 1307 O O . MET A 1 164 ? 2.175 0.887 -2.793 1.00 90.44 164 MET A O 1
ATOM 1311 N N . LEU A 1 165 ? 1.212 2.582 -3.897 1.00 95.38 165 LEU A N 1
ATOM 1312 C CA . LEU A 1 165 ? 2.075 2.497 -5.079 1.00 95.38 165 LEU A CA 1
ATOM 1313 C C . LEU A 1 165 ? 3.409 3.240 -4.921 1.00 95.38 165 LEU A C 1
ATOM 1315 O O . LEU A 1 165 ? 4.360 2.910 -5.631 1.00 95.38 165 LEU A O 1
ATOM 1319 N N . LEU A 1 166 ? 3.518 4.203 -3.998 1.00 95.56 166 LEU A N 1
ATOM 1320 C CA . LEU A 1 166 ? 4.759 4.948 -3.747 1.00 95.56 166 LEU A CA 1
ATOM 1321 C C . LEU A 1 166 ? 5.978 4.055 -3.471 1.00 95.56 166 LEU A C 1
ATOM 1323 O O . LEU A 1 166 ? 6.997 4.266 -4.129 1.00 95.56 166 LEU A O 1
ATOM 1327 N N . PRO A 1 167 ? 5.929 3.060 -2.560 1.00 95.88 167 PRO A N 1
ATOM 1328 C CA . PRO A 1 167 ? 7.087 2.207 -2.303 1.00 95.88 167 PRO A CA 1
ATOM 1329 C C . PRO A 1 167 ? 7.465 1.363 -3.527 1.00 95.88 167 PRO A C 1
ATOM 1331 O O . PRO A 1 167 ? 8.650 1.188 -3.800 1.00 95.88 167 PRO A O 1
ATOM 1334 N N . ILE A 1 168 ? 6.482 0.909 -4.312 1.00 97.19 168 ILE A N 1
ATOM 1335 C CA . ILE A 1 168 ? 6.705 0.150 -5.553 1.00 97.19 168 ILE A CA 1
ATOM 1336 C C . ILE A 1 168 ? 7.420 1.029 -6.587 1.00 97.19 168 ILE A C 1
ATOM 1338 O O . ILE A 1 168 ? 8.479 0.658 -7.098 1.00 97.19 168 ILE A O 1
ATOM 1342 N N . ALA A 1 169 ? 6.882 2.221 -6.857 1.00 97.19 169 ALA A N 1
ATOM 1343 C CA . ALA A 1 169 ? 7.487 3.185 -7.772 1.00 97.19 169 ALA A CA 1
ATOM 1344 C C . ALA A 1 169 ? 8.883 3.617 -7.298 1.00 97.19 169 ALA A C 1
ATOM 1346 O O . ALA A 1 169 ? 9.808 3.719 -8.104 1.00 97.19 169 ALA A O 1
ATOM 1347 N N . GLY A 1 170 ? 9.049 3.814 -5.988 1.00 96.81 170 GLY A N 1
ATOM 1348 C CA . GLY A 1 170 ? 10.313 4.173 -5.359 1.00 96.81 170 GLY A CA 1
ATOM 1349 C C . GLY A 1 170 ? 11.404 3.130 -5.589 1.00 96.81 170 GLY A C 1
ATOM 1350 O O . GLY A 1 170 ? 12.492 3.477 -6.051 1.00 96.81 170 GLY A O 1
ATOM 1351 N N . ILE A 1 171 ? 11.100 1.849 -5.352 1.00 96.62 171 ILE A N 1
ATOM 1352 C CA . ILE A 1 171 ? 12.033 0.734 -5.580 1.00 96.62 171 ILE A CA 1
ATOM 1353 C C . ILE A 1 171 ? 12.404 0.622 -7.064 1.00 96.62 171 ILE A C 1
ATOM 1355 O O . ILE A 1 171 ? 13.587 0.524 -7.396 1.00 96.62 171 ILE A O 1
ATOM 1359 N N . ILE A 1 172 ? 11.418 0.692 -7.966 1.00 96.38 172 ILE A N 1
ATOM 1360 C CA . ILE A 1 172 ? 11.663 0.623 -9.414 1.00 96.38 172 ILE A CA 1
ATOM 1361 C C . ILE A 1 172 ? 12.585 1.770 -9.857 1.00 96.38 172 ILE A C 1
ATOM 1363 O O . ILE A 1 172 ? 13.590 1.537 -10.531 1.00 96.38 172 ILE A O 1
ATOM 1367 N N . LEU A 1 173 ? 12.298 3.008 -9.444 1.00 96.44 173 LEU A N 1
ATOM 1368 C CA . LEU A 1 173 ? 13.093 4.185 -9.806 1.00 96.44 173 LEU A CA 1
ATOM 1369 C C . LEU A 1 173 ? 14.500 4.174 -9.196 1.00 96.44 173 LEU A C 1
ATOM 1371 O O . LEU A 1 173 ? 15.454 4.580 -9.866 1.00 96.44 173 LEU A O 1
ATOM 1375 N N . ALA A 1 174 ? 14.663 3.671 -7.971 1.00 94.75 174 ALA A N 1
ATOM 1376 C CA . ALA A 1 174 ? 15.973 3.503 -7.340 1.00 94.75 174 ALA A CA 1
ATOM 1377 C C . ALA A 1 174 ? 16.888 2.559 -8.149 1.00 94.75 174 ALA A C 1
ATOM 1379 O O . ALA A 1 174 ? 18.098 2.787 -8.241 1.00 94.75 174 ALA A O 1
ATOM 1380 N N . GLY A 1 175 ? 16.303 1.549 -8.802 1.00 90.88 175 GLY A N 1
ATOM 1381 C CA . GLY A 1 175 ? 16.988 0.638 -9.722 1.00 90.88 175 GLY A CA 1
ATOM 1382 C C . GLY A 1 175 ? 17.164 1.163 -11.154 1.00 90.88 175 GLY A C 1
ATOM 1383 O O . GLY A 1 175 ? 17.705 0.447 -11.995 1.00 90.88 175 GLY A O 1
ATOM 1384 N N . SER A 1 176 ? 16.716 2.384 -11.465 1.00 92.94 176 SER A N 1
ATOM 1385 C CA . SER A 1 176 ? 16.624 2.862 -12.851 1.00 92.94 176 SER A CA 1
ATOM 1386 C C . SER A 1 176 ? 17.982 3.105 -13.536 1.00 92.94 176 SER A C 1
ATOM 1388 O O . SER A 1 176 ? 18.943 3.547 -12.898 1.00 92.94 176 SER A O 1
ATOM 1390 N N . PRO A 1 177 ? 18.080 2.898 -14.863 1.00 91.38 177 PRO A N 1
ATOM 1391 C CA . PRO A 1 177 ? 19.252 3.271 -15.655 1.00 91.38 177 PRO A CA 1
ATOM 1392 C C . PRO A 1 177 ? 19.271 4.763 -16.040 1.00 91.38 177 PRO A C 1
ATOM 1394 O O . PRO A 1 177 ? 20.259 5.235 -16.590 1.00 91.38 177 PRO A O 1
ATOM 1397 N N . LEU A 1 178 ? 18.210 5.524 -15.736 1.00 88.88 178 LEU A N 1
ATOM 1398 C CA . LEU A 1 178 ? 17.973 6.903 -16.200 1.00 88.88 178 LEU A CA 1
ATOM 1399 C C . LEU A 1 178 ? 18.853 7.976 -15.522 1.00 88.88 178 LEU A C 1
ATOM 1401 O O . LEU A 1 178 ? 18.680 9.171 -15.748 1.00 88.88 178 LEU A O 1
ATOM 1405 N N . GLY A 1 179 ? 19.807 7.562 -14.689 1.00 89.75 179 GLY A N 1
ATOM 1406 C CA . GLY A 1 179 ? 20.757 8.445 -14.018 1.00 89.75 179 GLY A CA 1
ATOM 1407 C C . GLY A 1 179 ? 20.421 8.744 -12.555 1.00 89.75 179 GLY A C 1
ATOM 1408 O O . GLY A 1 179 ? 19.397 8.336 -12.009 1.00 89.75 179 GLY A O 1
ATOM 1409 N N . LYS A 1 180 ? 21.339 9.456 -11.890 1.00 94.31 180 LYS A N 1
ATOM 1410 C CA . LYS A 1 180 ? 21.284 9.722 -10.441 1.00 94.31 180 LYS A CA 1
ATOM 1411 C C . LYS A 1 180 ? 20.008 10.444 -9.969 1.00 94.31 180 LYS A C 1
ATOM 1413 O O . LYS A 1 180 ? 19.501 10.033 -8.928 1.00 94.31 180 LYS A O 1
ATOM 1418 N N . PRO A 1 181 ? 19.456 11.451 -10.681 1.00 94.56 181 PRO A N 1
ATOM 1419 C CA . PRO A 1 181 ? 18.269 12.168 -10.207 1.00 94.56 181 PRO A CA 1
ATOM 1420 C C . PRO A 1 181 ? 17.059 11.252 -9.988 1.00 94.56 181 PRO A C 1
ATOM 1422 O O . PRO A 1 181 ? 16.415 11.329 -8.947 1.00 94.56 181 PRO A O 1
ATOM 1425 N N . PHE A 1 182 ? 16.804 10.324 -10.916 1.00 93.50 182 PHE A N 1
ATOM 1426 C CA . PHE A 1 182 ? 15.697 9.369 -10.810 1.00 93.50 182 PHE A CA 1
ATOM 1427 C C . PHE A 1 182 ? 15.887 8.386 -9.659 1.00 93.50 182 PHE A C 1
ATOM 1429 O O . PHE A 1 182 ? 14.929 8.072 -8.959 1.00 93.50 182 PHE A O 1
ATOM 1436 N N . LYS A 1 183 ? 17.126 7.949 -9.411 1.00 95.88 183 LYS A N 1
ATOM 1437 C CA . LYS A 1 183 ? 17.428 7.073 -8.275 1.00 95.88 183 LYS A CA 1
ATOM 1438 C C . LYS A 1 183 ? 17.180 7.764 -6.939 1.00 95.88 183 LYS A C 1
ATOM 1440 O O . LYS A 1 183 ? 16.542 7.187 -6.063 1.00 95.88 183 LYS A O 1
ATOM 1445 N N . VAL A 1 184 ? 17.652 9.005 -6.798 1.00 96.56 184 VAL A N 1
ATOM 1446 C CA . VAL A 1 184 ? 17.429 9.820 -5.593 1.00 96.56 184 VAL A CA 1
ATOM 1447 C C . VAL A 1 184 ? 15.939 10.082 -5.397 1.00 96.56 184 VAL A C 1
ATOM 1449 O O . VAL A 1 184 ? 15.442 9.936 -4.285 1.00 96.56 184 VAL A O 1
ATOM 1452 N N . PHE A 1 185 ? 15.213 10.396 -6.472 1.00 96.81 185 PHE A N 1
ATOM 1453 C CA . PHE A 1 185 ? 13.766 10.564 -6.414 1.00 96.81 185 PHE A CA 1
ATOM 1454 C C . PHE A 1 185 ? 13.053 9.269 -5.995 1.00 96.81 185 PHE A C 1
ATOM 1456 O O . PHE A 1 185 ? 12.185 9.308 -5.132 1.00 96.81 185 PHE A O 1
ATOM 1463 N N . GLY A 1 186 ? 13.468 8.109 -6.512 1.00 96.75 186 GLY A N 1
ATOM 1464 C CA . GLY A 1 186 ? 12.935 6.811 -6.091 1.00 96.75 186 GLY A CA 1
ATOM 1465 C C . GLY A 1 186 ? 13.141 6.533 -4.598 1.00 96.75 186 GLY A C 1
ATOM 1466 O O . GLY A 1 186 ? 12.198 6.171 -3.894 1.00 96.75 186 GLY A O 1
ATOM 1467 N N . ILE A 1 187 ? 14.350 6.789 -4.087 1.00 96.94 187 ILE A N 1
ATOM 1468 C CA . ILE A 1 187 ? 14.661 6.684 -2.652 1.00 96.94 187 ILE A CA 1
ATOM 1469 C C . ILE A 1 187 ? 13.800 7.657 -1.838 1.00 96.94 187 ILE A C 1
ATOM 1471 O O . ILE A 1 187 ? 13.261 7.274 -0.801 1.00 96.94 187 ILE A O 1
ATOM 1475 N N . PHE A 1 188 ? 13.625 8.891 -2.317 1.00 97.38 188 PHE A N 1
ATOM 1476 C CA . PHE A 1 188 ? 12.759 9.876 -1.675 1.00 97.38 188 PHE A CA 1
ATOM 1477 C C . PHE A 1 188 ? 11.314 9.379 -1.562 1.00 97.38 188 PHE A C 1
ATOM 1479 O O . PHE A 1 188 ? 10.752 9.452 -0.474 1.00 97.38 188 PHE A O 1
ATOM 1486 N N . LEU A 1 189 ? 10.725 8.822 -2.628 1.00 96.94 189 LEU A N 1
ATOM 1487 C CA . LEU A 1 189 ? 9.357 8.283 -2.589 1.00 96.94 189 LEU A CA 1
ATOM 1488 C C . LEU A 1 189 ? 9.215 7.157 -1.558 1.00 96.94 189 LEU A C 1
ATOM 1490 O O . LEU A 1 189 ? 8.239 7.121 -0.808 1.00 96.94 189 LEU A O 1
ATOM 1494 N N . PHE A 1 190 ? 10.204 6.265 -1.492 1.00 95.69 190 PHE A N 1
ATOM 1495 C CA . PHE A 1 190 ? 10.214 5.164 -0.535 1.00 95.69 190 PHE A CA 1
ATOM 1496 C C . PHE A 1 190 ? 10.332 5.657 0.917 1.00 95.69 190 PHE A C 1
ATOM 1498 O O . PHE A 1 190 ? 9.559 5.243 1.781 1.00 95.69 190 PHE A O 1
ATOM 1505 N N . ILE A 1 191 ? 11.252 6.589 1.193 1.00 94.75 191 ILE A N 1
ATOM 1506 C CA . ILE A 1 191 ? 11.409 7.189 2.527 1.00 94.75 191 ILE A CA 1
ATOM 1507 C C . ILE A 1 191 ? 10.159 7.982 2.911 1.00 94.75 191 ILE A C 1
ATOM 1509 O O . ILE A 1 191 ? 9.693 7.875 4.043 1.00 94.75 191 ILE A O 1
ATOM 1513 N N . PHE A 1 192 ? 9.591 8.747 1.978 1.00 94.06 192 PHE A N 1
ATOM 1514 C CA . PHE A 1 192 ? 8.363 9.500 2.204 1.00 94.06 192 PHE A CA 1
ATOM 1515 C C . PHE A 1 192 ? 7.216 8.573 2.614 1.00 94.06 192 PHE A C 1
ATOM 1517 O O . PHE A 1 192 ? 6.549 8.845 3.611 1.00 94.06 192 PHE A O 1
ATOM 1524 N N . PHE A 1 193 ? 7.040 7.444 1.918 1.00 93.50 193 PHE A N 1
ATOM 1525 C CA . PHE A 1 193 ? 6.073 6.414 2.298 1.00 93.50 193 PHE A CA 1
ATOM 1526 C C . PHE A 1 193 ? 6.310 5.894 3.724 1.00 93.50 193 PHE A C 1
ATOM 1528 O O . PHE A 1 193 ? 5.369 5.845 4.519 1.00 93.50 193 PHE A O 1
ATOM 1535 N N . LEU A 1 194 ? 7.553 5.547 4.079 1.00 92.12 194 LEU A N 1
ATOM 1536 C CA . LEU A 1 194 ? 7.885 5.043 5.416 1.00 92.12 194 LEU A CA 1
ATOM 1537 C C . LEU A 1 194 ? 7.579 6.072 6.509 1.00 92.12 194 LEU A C 1
ATOM 1539 O O . LEU A 1 194 ? 6.915 5.750 7.491 1.00 92.12 194 LEU A O 1
ATOM 1543 N N . VAL A 1 195 ? 8.017 7.319 6.329 1.00 90.50 195 VAL A N 1
ATOM 1544 C CA . VAL A 1 195 ? 7.799 8.400 7.302 1.00 90.50 195 VAL A CA 1
ATOM 1545 C C . VAL A 1 195 ? 6.308 8.708 7.450 1.00 90.50 195 VAL A C 1
ATOM 1547 O O . VAL A 1 195 ? 5.811 8.830 8.571 1.00 90.50 195 VAL A O 1
ATOM 1550 N N . ALA A 1 196 ? 5.565 8.793 6.346 1.00 87.25 196 ALA A N 1
ATOM 1551 C CA . ALA A 1 196 ? 4.129 9.057 6.383 1.00 87.25 196 ALA A CA 1
ATOM 1552 C C . ALA A 1 196 ? 3.325 7.888 6.994 1.00 87.25 196 ALA A C 1
ATOM 1554 O O . ALA A 1 196 ? 2.347 8.120 7.708 1.00 87.25 196 ALA A O 1
ATOM 1555 N N . SER A 1 197 ? 3.764 6.641 6.806 1.00 85.56 197 SER A N 1
ATOM 1556 C CA . SER A 1 197 ? 3.142 5.474 7.449 1.00 85.56 197 SER A CA 1
ATOM 1557 C C . SER A 1 197 ? 3.423 5.438 8.956 1.00 85.56 197 SER A C 1
ATOM 1559 O O . SER A 1 197 ? 2.495 5.321 9.759 1.00 85.56 197 SER A O 1
ATOM 1561 N N . LEU A 1 198 ? 4.683 5.640 9.360 1.00 86.44 198 LEU A N 1
ATOM 1562 C CA . LEU A 1 198 ? 5.110 5.601 10.764 1.00 86.44 198 LEU A CA 1
ATOM 1563 C C . LEU A 1 198 ? 4.553 6.759 11.598 1.00 86.44 198 LEU A C 1
ATOM 1565 O O . LEU A 1 198 ? 4.198 6.561 12.759 1.00 86.44 198 LEU A O 1
ATOM 1569 N N . SER A 1 199 ? 4.422 7.947 11.003 1.00 81.81 199 SER A N 1
ATOM 1570 C CA . SER A 1 199 ? 3.780 9.111 11.638 1.00 81.81 199 SER A CA 1
ATOM 1571 C C . SER A 1 199 ? 2.270 8.939 11.839 1.00 81.81 199 SER A C 1
ATOM 1573 O O . SER A 1 199 ? 1.622 9.788 12.451 1.00 81.81 199 SER A O 1
ATOM 1575 N N . GLY A 1 200 ? 1.691 7.844 11.336 1.00 71.69 200 GLY A N 1
ATOM 1576 C CA . GLY A 1 200 ? 0.273 7.549 11.473 1.00 71.69 200 GLY A CA 1
ATOM 1577 C C . GLY A 1 200 ? -0.610 8.446 10.610 1.00 71.69 200 GLY A C 1
ATOM 1578 O O . GLY A 1 200 ? -1.809 8.505 10.860 1.00 71.69 200 GLY A O 1
ATOM 1579 N N . VAL A 1 201 ? -0.072 9.137 9.595 1.00 72.12 201 VAL A N 1
ATOM 1580 C CA . VAL A 1 201 ? -0.871 9.967 8.672 1.00 72.12 201 VAL A CA 1
ATOM 1581 C C . VAL A 1 201 ? -1.944 9.121 7.982 1.00 72.12 201 VAL A C 1
ATOM 1583 O O . VAL A 1 201 ? -3.083 9.555 7.852 1.00 72.12 201 VAL A O 1
ATOM 1586 N N . LEU A 1 202 ? -1.632 7.877 7.619 1.00 65.88 202 LEU A N 1
ATOM 1587 C CA . LEU A 1 202 ? -2.608 6.941 7.051 1.00 65.88 202 LEU A CA 1
ATOM 1588 C C . LEU A 1 202 ? -3.752 6.591 8.005 1.00 65.88 202 LEU A C 1
ATOM 1590 O O . LEU A 1 202 ? -4.920 6.628 7.621 1.00 65.88 202 LEU A O 1
ATOM 1594 N N . ILE A 1 203 ? -3.420 6.314 9.261 1.00 61.66 203 ILE A N 1
ATOM 1595 C CA . ILE A 1 203 ? -4.399 5.957 10.292 1.00 61.66 203 ILE A CA 1
ATOM 1596 C C . ILE A 1 203 ? -5.254 7.183 10.647 1.00 61.66 203 ILE A C 1
ATOM 1598 O O . ILE A 1 203 ? -6.479 7.111 10.690 1.00 61.66 203 ILE A O 1
ATOM 1602 N N . ASN A 1 204 ? -4.615 8.337 10.837 1.00 59.56 204 ASN A N 1
ATOM 1603 C CA . ASN A 1 204 ? -5.243 9.540 11.380 1.00 59.56 204 ASN A CA 1
ATOM 1604 C C . ASN A 1 204 ? -5.972 10.388 10.330 1.00 59.56 204 ASN A C 1
ATOM 1606 O O . ASN A 1 204 ? -6.988 11.004 10.644 1.00 59.56 204 ASN A O 1
ATOM 1610 N N . HIS A 1 205 ? -5.445 10.469 9.107 1.00 59.44 205 HIS A N 1
ATOM 1611 C CA . HIS A 1 205 ? -5.961 11.353 8.057 1.00 59.44 205 HIS A CA 1
ATOM 1612 C C . HIS A 1 205 ? -6.863 10.613 7.069 1.00 59.44 205 HIS A C 1
ATOM 1614 O O . HIS A 1 205 ? -7.892 11.146 6.665 1.00 59.44 205 HIS A O 1
ATOM 1620 N N . TYR A 1 206 ? -6.523 9.366 6.735 1.00 55.50 206 TYR A N 1
ATOM 1621 C CA . TYR A 1 206 ? -7.295 8.553 5.789 1.00 55.50 206 TYR A CA 1
ATOM 1622 C C . TYR A 1 206 ? -8.253 7.569 6.470 1.00 55.50 206 TYR A C 1
ATOM 1624 O O . TYR A 1 206 ? -8.939 6.812 5.785 1.00 55.50 206 TYR A O 1
ATOM 1632 N N . ARG A 1 207 ? -8.331 7.620 7.812 1.00 56.53 207 ARG A N 1
ATOM 1633 C CA . ARG A 1 207 ? -9.212 6.794 8.655 1.00 56.53 207 ARG A CA 1
ATOM 1634 C C . ARG A 1 207 ? -9.133 5.310 8.293 1.00 56.53 207 ARG A C 1
ATOM 1636 O O . ARG A 1 207 ? -10.155 4.630 8.252 1.00 56.53 207 ARG A O 1
ATOM 1643 N N . VAL A 1 208 ? -7.922 4.832 8.002 1.00 58.56 208 VAL A N 1
ATOM 1644 C CA . VAL A 1 208 ? -7.678 3.428 7.667 1.00 58.56 208 VAL A CA 1
ATOM 1645 C C . VAL A 1 208 ? -7.824 2.597 8.935 1.00 58.56 208 VAL A C 1
ATOM 1647 O O . VAL A 1 208 ? -6.980 2.679 9.827 1.00 58.56 208 VAL A O 1
ATOM 1650 N N . ARG A 1 209 ? -8.883 1.790 9.004 1.00 59.62 209 ARG A N 1
ATOM 1651 C CA . ARG A 1 209 ? -9.117 0.846 10.100 1.00 59.62 209 ARG A CA 1
ATOM 1652 C C . ARG A 1 209 ? -8.722 -0.562 9.676 1.00 59.62 209 ARG A C 1
ATOM 1654 O O . ARG A 1 209 ? -9.073 -0.987 8.578 1.00 59.62 209 ARG A O 1
ATOM 1661 N N . LEU A 1 210 ? -7.998 -1.254 10.554 1.00 60.06 210 LEU A N 1
ATOM 1662 C CA . LEU A 1 210 ? -7.706 -2.680 10.457 1.00 60.06 210 LEU A CA 1
ATOM 1663 C C . LEU A 1 210 ? -8.702 -3.395 11.362 1.00 60.06 210 LEU A C 1
ATOM 1665 O O . LEU A 1 210 ? -8.688 -3.198 12.576 1.00 60.06 210 LEU A O 1
ATOM 1669 N N . GLU A 1 211 ? -9.549 -4.221 10.770 1.00 60.31 211 GLU A N 1
ATOM 1670 C CA . GLU A 1 211 ? -10.417 -5.133 11.509 1.00 60.31 211 GLU A CA 1
ATOM 1671 C C . GLU A 1 211 ? -9.909 -6.549 11.282 1.00 60.31 211 GLU A C 1
ATOM 1673 O O . GLU A 1 211 ? -9.719 -6.963 10.135 1.00 60.31 211 GLU A O 1
ATOM 1678 N N . LYS A 1 212 ? -9.655 -7.276 12.372 1.00 55.25 212 LYS A N 1
ATOM 1679 C CA . LYS A 1 212 ? -9.392 -8.710 12.296 1.00 55.25 212 LYS A CA 1
ATOM 1680 C C . LYS A 1 212 ? -10.734 -9.415 12.095 1.00 55.25 212 LYS A C 1
ATOM 1682 O O . LYS A 1 212 ? -11.644 -9.212 12.898 1.00 55.25 212 LYS A O 1
ATOM 1687 N N . VAL A 1 213 ? -10.848 -10.162 11.002 1.00 54.06 213 VAL A N 1
ATOM 1688 C CA . VAL A 1 213 ? -12.012 -10.983 10.636 1.00 54.06 213 VAL A CA 1
ATOM 1689 C C . VAL A 1 213 ? -12.034 -12.258 11.465 1.00 54.06 213 VAL A C 1
ATOM 1691 O O . VAL A 1 213 ? -10.945 -12.837 11.687 1.00 54.06 213 VAL A O 1
#

pLDDT: mean 84.92, std 12.21, range [36.69, 97.44]

Secondary structure (DSSP, 8-state):
---EEEEEEEEES-HHHHHHHHHHTT--HHHHHHHHHTTPPEEEEEEHHHHHHHHHHHHHHEEEEEEEPP---HHHHHHHHHHHHHHHHHHHHHHHHHTTHHHHHHHH-S-HHHHHHHHHHHHHHHHHHHHHHHHHHHSS-HHHHHTTEEEEESS-HHHHHHHHHHHHHHHHHHT-SS-HHHHHHHHHHHHHHHHHHHTTHHHHHS-EEEEE-